Protein AF-X1PLM6-F1 (afdb_monomer_lite)

Foldseek 3Di:
DDPPVCVVVVVVVVVVVVQVPDPVHDDDPQKAWDAFDADPLDTQFTWIARRVVRDIDTDGDNDDDDPQAACQVVDPAGQDDPSRNCNSVVRCVVNVHDDDPPVPDFDAQDFDDDPPDHRHDDDLVLVVLPWAWFAPVRDGFQVVQDPCRSPDDRVSSNVSQVVSCVVVVHPGIDGGSPPRPDPPPPD

pLDDT: mean 91.35, std 13.0, range [31.77, 98.25]

Sequence (187 aa):
LARGDATGAEIEESLSEKVIKENKIKIKENIFVLDILTDHNTCYGLLALDSNTNEIIAYLARSTILASGGAGQLFSSTTNPDVATGDGIAMAYRGGAKVADLEFIQFHPTALYHQGSPKFLISEAVRGEGAILKNVKDESFMQSYHSLVELAPRDIVARAITDQMKKTKRDYVYLDATKIKYKFSKR

Organism: NCBI:txid412755

Secondary structure (DSSP, 8-state):
---TTTHHHHHHHHHHHHHHT-TT-----SEEEEEEEEETTEEEEEEEEETTTTEEEEEE-S---------GGGSSS-SS-TT-S-HHHHHHHHTT-----TT-PPPPS-B---TTS---B--THHHHTT-EEE-TTS-B-GGGT-TTGGGS-HHHHHHHHHHHHHHHT-S--EEE-TTS-------

Structure (mmCIF, N/CA/C/O backbone):
data_AF-X1PLM6-F1
#
_entry.id   AF-X1PLM6-F1
#
loop_
_atom_site.group_PDB
_atom_site.id
_atom_site.type_symbol
_atom_site.label_atom_id
_atom_site.label_alt_id
_atom_site.label_comp_id
_atom_site.label_asym_id
_atom_site.label_entity_id
_atom_site.label_seq_id
_atom_site.pdbx_PDB_ins_code
_atom_site.Cartn_x
_atom_site.Cartn_y
_atom_site.Cartn_z
_atom_site.occupancy
_atom_site.B_iso_or_equiv
_atom_site.auth_seq_id
_atom_site.auth_comp_id
_atom_site.auth_asym_id
_atom_site.auth_atom_id
_atom_site.pdbx_PDB_model_num
ATOM 1 N N . LEU A 1 1 ? 0.577 25.236 -4.432 1.00 31.77 1 LEU A N 1
ATOM 2 C CA . LEU A 1 1 ? -0.422 24.177 -4.695 1.00 31.77 1 LEU A CA 1
ATOM 3 C C . LEU A 1 1 ? 0.343 22.902 -5.030 1.00 31.77 1 LEU A C 1
ATOM 5 O O . LEU A 1 1 ? 0.896 22.831 -6.117 1.00 31.77 1 LEU A O 1
ATOM 9 N N . ALA A 1 2 ? 0.464 22.023 -4.026 1.00 32.06 2 ALA A N 1
ATOM 10 C CA . ALA A 1 2 ? 1.107 20.701 -3.997 1.00 32.06 2 ALA A CA 1
ATOM 11 C C . ALA A 1 2 ? 2.475 20.558 -4.706 1.00 32.06 2 ALA A C 1
ATOM 13 O O . ALA A 1 2 ? 2.562 20.379 -5.919 1.00 32.06 2 ALA A O 1
ATOM 14 N N . ARG A 1 3 ? 3.561 20.572 -3.917 1.00 39.88 3 ARG A N 1
ATOM 15 C CA . ARG A 1 3 ? 4.860 20.006 -4.319 1.00 39.88 3 ARG A CA 1
ATOM 16 C C . ARG A 1 3 ? 4.638 18.505 -4.546 1.00 39.88 3 ARG A C 1
ATOM 18 O O . ARG A 1 3 ? 4.291 17.814 -3.597 1.00 39.88 3 ARG A O 1
ATOM 25 N N . GLY A 1 4 ? 4.775 18.033 -5.786 1.00 44.84 4 GLY A N 1
ATOM 26 C CA . GLY A 1 4 ? 4.218 16.763 -6.290 1.00 44.84 4 GLY A CA 1
ATOM 27 C C . GLY A 1 4 ? 4.522 15.477 -5.508 1.00 44.84 4 GLY A C 1
A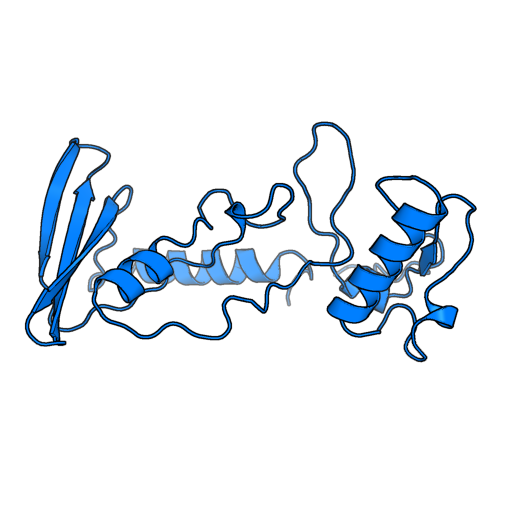TOM 28 O O . GLY A 1 4 ? 3.751 14.532 -5.628 1.00 44.84 4 GLY A O 1
ATOM 29 N N . ASP A 1 5 ? 5.548 15.461 -4.656 1.00 57.75 5 ASP A N 1
ATOM 30 C CA . ASP A 1 5 ? 5.913 14.299 -3.830 1.00 57.75 5 ASP A CA 1
ATOM 31 C C . ASP A 1 5 ? 5.543 14.446 -2.336 1.00 57.75 5 ASP A C 1
ATOM 33 O O . ASP A 1 5 ? 5.698 13.503 -1.568 1.00 57.75 5 ASP A O 1
ATOM 37 N N . ALA A 1 6 ? 5.019 15.602 -1.909 1.00 67.19 6 ALA A N 1
ATOM 38 C CA . ALA A 1 6 ? 4.652 15.898 -0.515 1.00 67.19 6 ALA A CA 1
ATOM 39 C C . ALA A 1 6 ? 3.133 15.995 -0.280 1.00 67.19 6 ALA A C 1
ATOM 41 O O . ALA A 1 6 ? 2.693 16.258 0.835 1.00 67.19 6 ALA A O 1
ATOM 42 N N . THR A 1 7 ? 2.317 15.778 -1.317 1.00 81.38 7 THR A N 1
ATOM 43 C CA . THR A 1 7 ? 0.853 15.930 -1.240 1.00 81.38 7 THR A CA 1
ATOM 44 C C . THR A 1 7 ? 0.231 15.063 -0.143 1.00 81.38 7 THR A C 1
ATOM 46 O O . THR A 1 7 ? -0.666 15.520 0.555 1.00 81.38 7 THR A O 1
ATOM 49 N N . GLY A 1 8 ? 0.712 13.826 0.027 1.00 84.56 8 GLY A N 1
ATOM 50 C CA . GLY A 1 8 ? 0.203 12.919 1.058 1.00 84.56 8 GLY A CA 1
ATOM 51 C C . GLY A 1 8 ? 0.499 13.408 2.477 1.00 84.56 8 GLY A C 1
ATOM 52 O O . GLY A 1 8 ? -0.401 13.409 3.307 1.00 84.56 8 GLY A O 1
ATOM 53 N N . ALA A 1 9 ? 1.728 13.872 2.721 1.00 86.56 9 ALA A N 1
ATOM 54 C CA . ALA A 1 9 ? 2.141 14.397 4.021 1.00 86.56 9 ALA A CA 1
ATOM 55 C C . ALA A 1 9 ? 1.369 15.672 4.386 1.00 86.56 9 ALA A C 1
ATOM 57 O O . ALA A 1 9 ? 0.849 15.766 5.485 1.00 86.56 9 ALA A O 1
ATOM 58 N N . GLU A 1 10 ? 1.201 16.599 3.439 1.00 90.81 10 GLU A N 1
ATOM 59 C CA . GLU A 1 10 ? 0.436 17.834 3.663 1.00 90.81 10 GLU A CA 1
ATOM 60 C C . GLU A 1 10 ? -1.034 17.553 4.021 1.00 90.81 10 GLU A C 1
ATOM 62 O O . GLU A 1 10 ? -1.613 18.206 4.889 1.00 90.81 10 GLU A O 1
ATOM 67 N N . ILE A 1 11 ? -1.652 16.578 3.340 1.00 92.94 11 ILE A N 1
ATOM 68 C CA . ILE A 1 11 ? -3.029 16.161 3.631 1.00 92.94 11 ILE A CA 1
ATOM 69 C C . ILE A 1 11 ? -3.111 15.533 5.023 1.00 92.94 11 ILE A C 1
ATOM 71 O O . ILE A 1 11 ? -4.034 15.853 5.771 1.00 92.94 11 ILE A O 1
ATOM 75 N N . GLU A 1 12 ? -2.178 14.641 5.357 1.00 93.75 12 GLU A N 1
ATOM 76 C CA . GLU A 1 12 ? -2.131 13.978 6.660 1.00 93.75 12 GLU A CA 1
ATOM 77 C C . GLU A 1 12 ? -1.939 14.998 7.786 1.00 93.75 12 GLU A C 1
ATOM 79 O O . GLU A 1 12 ? -2.789 15.068 8.668 1.00 93.75 12 GLU A O 1
ATOM 84 N N . GLU A 1 13 ? -0.936 15.870 7.686 1.00 93.94 13 GLU A N 1
ATOM 85 C CA . GLU A 1 13 ? -0.640 16.912 8.672 1.00 93.94 13 GLU A CA 1
ATOM 86 C C . GLU A 1 13 ? -1.848 17.835 8.886 1.00 93.94 13 GLU A C 1
ATOM 88 O O . GLU A 1 13 ? -2.308 18.029 10.014 1.00 93.94 13 GLU A O 1
ATOM 93 N N . SER A 1 14 ? -2.450 18.323 7.795 1.00 95.62 14 SER A N 1
ATOM 94 C CA . SER A 1 14 ? -3.636 19.186 7.850 1.00 95.62 14 SER A CA 1
ATOM 95 C C . SER A 1 14 ? -4.835 18.519 8.537 1.00 95.62 14 SER A C 1
ATOM 97 O O . SER A 1 14 ? -5.588 19.172 9.269 1.00 95.62 14 SER A O 1
ATOM 99 N N . LEU A 1 15 ? -5.060 17.226 8.281 1.00 96.31 15 LEU A N 1
ATOM 100 C CA . LEU A 1 15 ? -6.154 16.475 8.896 1.00 96.31 15 LEU A CA 1
ATOM 101 C C . LEU A 1 15 ? -5.861 16.183 10.369 1.00 96.31 15 LEU A C 1
ATOM 103 O O . LEU A 1 15 ? -6.724 16.430 11.214 1.00 96.31 15 LEU A O 1
ATOM 107 N N . SER A 1 16 ? -4.654 15.718 10.677 1.00 95.62 16 SER A N 1
ATOM 108 C CA . SER A 1 16 ? -4.202 15.392 12.028 1.00 95.62 16 SER A CA 1
ATOM 109 C C . SER A 1 16 ? -4.266 16.612 12.941 1.00 95.62 16 SER A C 1
ATOM 111 O O . SER A 1 16 ? -4.873 16.544 14.012 1.00 95.62 16 SER A O 1
ATOM 113 N N . GLU A 1 17 ? -3.791 17.775 12.488 1.00 96.12 17 GLU A N 1
ATOM 114 C CA . GLU A 1 17 ? -3.920 19.025 13.239 1.00 96.12 17 GLU A CA 1
ATOM 115 C C . GLU A 1 17 ? -5.372 19.366 13.588 1.00 96.12 17 GLU A C 1
ATOM 117 O O . GLU A 1 17 ? -5.667 19.838 14.692 1.00 96.12 17 GLU A O 1
ATOM 122 N N . LYS A 1 18 ? -6.290 19.168 12.639 1.00 97.19 18 LYS A N 1
ATOM 123 C CA . LYS A 1 18 ? -7.705 19.485 12.835 1.00 97.19 18 LYS A CA 1
ATOM 124 C C . LYS A 1 18 ? -8.365 18.518 13.813 1.00 97.19 18 LYS A C 1
ATOM 126 O O . LYS A 1 18 ? -9.176 18.951 14.627 1.00 97.19 18 LYS A O 1
ATOM 131 N N . VAL A 1 19 ? -8.005 17.237 13.751 1.00 96.81 19 VAL A N 1
ATOM 132 C CA . VAL A 1 19 ? -8.520 16.197 14.650 1.00 96.81 19 VAL A CA 1
ATOM 133 C C . VAL A 1 19 ? -8.001 16.393 16.077 1.00 96.81 19 VAL A C 1
ATOM 135 O O . VAL A 1 19 ? -8.789 16.310 17.012 1.00 96.81 19 VAL A O 1
ATOM 138 N N . ILE A 1 20 ? -6.722 16.741 16.255 1.00 96.06 20 ILE A N 1
ATOM 139 C CA . ILE A 1 20 ? -6.124 17.021 17.575 1.00 96.06 20 ILE A CA 1
ATOM 140 C C . ILE A 1 20 ? -6.816 18.204 18.274 1.00 96.06 20 ILE A C 1
ATOM 142 O O . ILE A 1 20 ? -6.969 18.207 19.495 1.00 96.06 20 ILE A O 1
ATOM 146 N N . LYS A 1 21 ? -7.254 19.212 17.509 1.00 96.25 21 LYS A N 1
ATOM 147 C CA . LYS A 1 21 ? -7.934 20.412 18.032 1.00 96.25 21 LYS A CA 1
ATOM 148 C C . LYS A 1 21 ? -9.435 20.194 18.309 1.00 96.25 21 LYS A C 1
ATOM 150 O O . LYS A 1 21 ? -10.068 21.069 18.899 1.00 96.25 21 LYS A O 1
ATOM 155 N N . GLU A 1 22 ? -10.020 19.068 17.896 1.00 97.75 22 GLU A N 1
ATOM 156 C CA . GLU A 1 22 ? -11.451 18.775 18.049 1.00 97.75 22 GLU A CA 1
ATOM 157 C C . GLU A 1 22 ? -11.743 18.054 19.374 1.00 97.75 22 GLU A C 1
ATOM 159 O O . GLU A 1 22 ? -11.377 16.900 19.580 1.00 97.75 22 GLU A O 1
ATOM 164 N N . ASN A 1 23 ? -12.479 18.711 20.272 1.00 96.38 23 ASN A N 1
ATOM 165 C CA . ASN A 1 23 ? -12.730 18.203 21.624 1.00 96.38 23 ASN A CA 1
ATOM 166 C C . ASN A 1 23 ? -13.687 16.999 21.685 1.00 96.38 23 ASN A C 1
ATOM 168 O O . ASN A 1 23 ? -13.723 16.291 22.695 1.00 96.38 23 ASN A O 1
ATOM 172 N N . LYS A 1 24 ? -14.465 16.750 20.627 1.00 97.50 24 LYS A N 1
ATOM 173 C CA . LYS A 1 24 ? -15.350 15.580 20.533 1.00 97.50 24 LYS A CA 1
ATOM 174 C C . LYS A 1 24 ? -14.615 14.308 20.122 1.00 97.50 24 LYS A C 1
ATOM 176 O O . LYS A 1 24 ? -15.187 13.226 20.263 1.00 97.50 24 LYS A O 1
ATOM 181 N N . ILE A 1 25 ? -13.383 14.413 19.623 1.00 97.38 25 ILE A N 1
ATOM 182 C CA . ILE A 1 25 ? -12.585 13.265 19.199 1.00 97.38 25 ILE A CA 1
ATOM 183 C C . ILE A 1 25 ? -11.575 12.935 20.295 1.00 97.38 25 ILE A C 1
ATOM 185 O O . ILE A 1 25 ? -10.826 13.784 20.763 1.00 97.38 25 ILE A O 1
ATOM 189 N N . LYS A 1 26 ? -11.555 11.670 20.714 1.00 96.06 26 LYS A N 1
ATOM 190 C CA . LYS A 1 26 ? -10.559 11.156 21.655 1.00 96.06 26 LYS A CA 1
ATOM 191 C C . LYS A 1 26 ? -9.552 10.321 20.885 1.00 96.06 26 LYS A C 1
ATOM 193 O O . LYS A 1 26 ? -9.882 9.220 20.449 1.00 96.06 26 LYS A O 1
ATOM 198 N N . ILE A 1 27 ? -8.342 10.843 20.741 1.00 96.12 27 ILE A N 1
ATOM 199 C CA . ILE A 1 27 ? -7.221 10.112 20.154 1.00 96.12 27 ILE A CA 1
ATOM 200 C C . ILE A 1 27 ? -6.570 9.278 21.258 1.00 96.12 27 ILE A C 1
ATOM 202 O O . ILE A 1 27 ? -6.335 9.767 22.363 1.00 96.12 27 ILE A O 1
ATOM 206 N N . LYS A 1 28 ? -6.316 8.004 20.965 1.00 95.19 28 LYS A N 1
ATOM 207 C CA . LYS A 1 28 ? -5.567 7.095 21.830 1.00 95.19 28 LYS A CA 1
ATOM 208 C C . LYS A 1 28 ? -4.437 6.497 21.011 1.00 95.19 28 LYS A C 1
ATOM 210 O O . LYS A 1 28 ? -4.686 5.711 20.102 1.00 95.19 28 LYS A O 1
ATOM 215 N N . GLU A 1 29 ? -3.223 6.915 21.320 1.00 95.81 29 GLU A N 1
ATOM 216 C CA . GLU A 1 29 ? -2.007 6.432 20.671 1.00 95.81 29 GLU A CA 1
ATOM 217 C C . GLU A 1 29 ? -1.477 5.185 21.385 1.00 95.81 29 GLU A C 1
ATOM 219 O O . GLU A 1 29 ? -1.844 4.914 22.529 1.00 95.81 29 GLU A O 1
ATOM 224 N N . ASN A 1 30 ? -0.602 4.430 20.714 1.00 95.81 30 ASN A N 1
ATOM 225 C CA . ASN A 1 30 ? 0.039 3.228 21.264 1.00 95.81 30 ASN A CA 1
ATOM 226 C C . ASN A 1 30 ? -0.961 2.156 21.749 1.00 95.81 30 ASN A C 1
ATOM 228 O O . ASN A 1 30 ? -0.692 1.412 22.692 1.00 95.81 30 ASN A O 1
ATOM 232 N N . ILE A 1 31 ? -2.117 2.066 21.086 1.00 97.44 31 ILE A N 1
ATOM 233 C CA . ILE A 1 31 ? -3.123 1.023 21.300 1.00 97.44 31 ILE A CA 1
ATOM 234 C C . ILE A 1 31 ? -3.046 0.027 20.144 1.00 97.44 31 ILE A C 1
ATOM 236 O O . ILE A 1 31 ? -3.395 0.359 19.011 1.00 97.44 31 ILE A O 1
ATOM 240 N N . PHE A 1 32 ? -2.618 -1.201 20.429 1.00 97.06 32 PHE A N 1
ATOM 241 C CA . PHE A 1 32 ? -2.577 -2.282 19.449 1.00 97.06 32 PHE A CA 1
ATOM 242 C C . PHE A 1 32 ? -3.867 -3.098 19.522 1.00 97.06 32 PHE A C 1
ATOM 244 O O . PHE A 1 32 ? -4.160 -3.732 20.534 1.00 97.06 32 PHE A O 1
ATOM 251 N N . VAL A 1 33 ? -4.672 -3.079 18.464 1.00 97.25 33 VAL A N 1
ATOM 252 C CA . VAL A 1 33 ? -5.943 -3.810 18.441 1.00 97.25 33 VAL A CA 1
ATOM 253 C C . VAL A 1 33 ? -5.684 -5.296 18.185 1.00 97.25 33 VAL A C 1
ATOM 255 O O . VAL A 1 33 ? -5.036 -5.657 17.209 1.00 97.25 33 VAL A O 1
ATOM 258 N N . LEU A 1 34 ? -6.203 -6.155 19.063 1.00 96.81 34 LEU A N 1
ATOM 259 C CA . LEU A 1 34 ? -6.027 -7.607 19.003 1.00 96.81 34 LEU A CA 1
ATOM 260 C C . LEU A 1 34 ? -7.119 -8.271 18.158 1.00 96.81 34 LEU A C 1
ATOM 262 O O . LEU A 1 34 ? -6.828 -9.101 17.294 1.00 96.81 34 LEU A O 1
ATOM 266 N N . ASP A 1 35 ? -8.381 -7.926 18.428 1.00 96.81 35 ASP A N 1
ATOM 267 C CA . ASP A 1 35 ? -9.520 -8.461 17.686 1.00 96.81 35 ASP A CA 1
ATOM 268 C C . ASP A 1 35 ? -10.788 -7.609 17.831 1.00 96.81 35 ASP A C 1
ATOM 270 O O . ASP A 1 35 ? -10.872 -6.696 18.659 1.00 96.81 35 ASP A O 1
ATOM 274 N N . ILE A 1 36 ? -11.794 -7.931 17.022 1.00 96.69 36 ILE A N 1
ATOM 275 C CA . ILE A 1 36 ? -13.118 -7.310 17.056 1.00 96.69 36 ILE A CA 1
ATOM 276 C C . ILE A 1 36 ? -14.016 -8.109 17.997 1.00 96.69 36 ILE A C 1
ATOM 278 O O . ILE A 1 36 ? -14.130 -9.330 17.898 1.00 96.69 36 ILE A O 1
ATOM 282 N N . LEU A 1 37 ? -14.712 -7.408 18.891 1.00 96.44 37 LEU A N 1
ATOM 283 C CA . LEU A 1 37 ? -15.734 -8.019 19.734 1.00 96.44 37 LEU A CA 1
ATOM 284 C C . LEU A 1 37 ? -16.980 -8.251 18.881 1.00 96.44 37 LEU A C 1
ATOM 286 O O . LEU A 1 37 ? -17.690 -7.300 18.547 1.00 96.44 37 LEU A O 1
ATOM 290 N N . THR A 1 38 ? -17.224 -9.503 18.505 1.00 94.88 38 THR A N 1
ATOM 291 C CA . THR A 1 38 ? -18.326 -9.883 17.617 1.00 94.88 38 THR A CA 1
ATOM 292 C C . THR A 1 38 ? -19.211 -10.951 18.246 1.00 94.88 38 THR A C 1
ATOM 294 O O . THR A 1 38 ? -18.722 -11.868 18.900 1.00 94.88 38 THR A O 1
ATOM 297 N N . ASP A 1 39 ? -20.521 -10.820 18.047 1.00 93.75 39 ASP A N 1
ATOM 298 C CA . ASP A 1 39 ? -21.515 -11.844 18.377 1.00 93.75 39 ASP A CA 1
ATOM 299 C C . ASP A 1 39 ? -22.679 -11.767 17.376 1.00 93.75 39 ASP A C 1
ATOM 301 O O . ASP A 1 39 ? -23.078 -10.674 16.979 1.00 93.75 39 ASP A O 1
ATOM 305 N N . HIS A 1 40 ? -23.188 -12.911 16.908 1.00 88.81 40 HIS A N 1
ATOM 306 C CA . HIS A 1 40 ? -24.268 -13.000 15.907 1.00 88.81 40 HIS A CA 1
ATOM 307 C C . HIS A 1 40 ? -24.136 -12.004 14.722 1.00 88.81 40 HIS A C 1
ATOM 309 O O . HIS A 1 40 ? -25.085 -11.296 14.382 1.00 88.81 40 HIS A O 1
ATOM 315 N N . ASN A 1 41 ? -22.955 -11.926 14.088 1.00 87.69 41 ASN A N 1
ATOM 316 C CA . ASN A 1 41 ? -22.621 -10.983 12.997 1.00 87.69 41 ASN A CA 1
ATOM 317 C C . ASN A 1 41 ? -22.736 -9.487 13.355 1.00 87.69 41 ASN A C 1
ATOM 319 O O . ASN A 1 41 ? -22.775 -8.633 12.469 1.00 87.69 41 ASN A O 1
ATOM 323 N N . THR A 1 42 ? -22.776 -9.155 14.642 1.00 94.44 42 THR A N 1
ATOM 324 C CA . THR A 1 42 ? -22.808 -7.782 15.143 1.00 94.44 42 THR A CA 1
ATOM 325 C C . THR A 1 42 ? -21.477 -7.449 15.803 1.00 94.44 42 THR A C 1
ATOM 327 O O . THR A 1 42 ? -20.971 -8.208 16.626 1.00 94.44 42 THR A O 1
ATOM 330 N N . CYS A 1 43 ? -20.901 -6.304 15.437 1.00 96.44 43 CYS A N 1
ATOM 331 C CA . CYS A 1 43 ? -19.713 -5.754 16.083 1.00 96.44 43 CYS A CA 1
ATOM 332 C C . CYS A 1 43 ? -20.126 -4.895 17.283 1.00 96.44 43 CYS A C 1
ATOM 334 O O . CYS A 1 43 ? -20.917 -3.963 17.138 1.00 96.44 43 CYS A O 1
ATOM 336 N N . TYR A 1 44 ? -19.559 -5.192 18.449 1.00 97.12 44 TYR A N 1
ATOM 337 C CA . TYR A 1 44 ? -19.803 -4.484 19.709 1.00 97.12 44 TYR A CA 1
ATOM 338 C C . TYR A 1 44 ? -18.624 -3.605 20.135 1.00 97.12 44 TYR A C 1
ATOM 340 O O . TYR A 1 44 ? -18.704 -2.908 21.150 1.00 97.12 44 TYR A O 1
ATOM 348 N N . GLY A 1 45 ? -17.523 -3.635 19.383 1.00 97.31 45 GLY A N 1
ATOM 349 C CA . GLY A 1 45 ? -16.305 -2.925 19.736 1.00 97.31 45 GLY A CA 1
ATOM 350 C C . GLY A 1 45 ? -15.042 -3.705 19.405 1.00 97.31 45 GLY A C 1
ATOM 351 O O . GLY A 1 45 ? -15.014 -4.508 18.474 1.00 97.31 45 GLY A O 1
ATOM 352 N N . LEU A 1 46 ? -13.989 -3.446 20.171 1.00 97.25 46 LEU A N 1
ATOM 353 C CA . LEU A 1 46 ? -12.642 -3.959 19.938 1.00 97.25 46 LEU A CA 1
ATOM 354 C C . LEU A 1 46 ? -12.001 -4.394 21.257 1.00 97.25 46 LEU A C 1
ATOM 356 O O . LEU A 1 46 ? -12.229 -3.774 22.297 1.00 97.25 46 LEU A O 1
ATOM 360 N N . LEU A 1 47 ? -11.163 -5.422 21.199 1.00 97.81 47 LEU A N 1
ATOM 361 C CA . LEU A 1 47 ? -10.222 -5.773 22.255 1.00 97.81 47 LEU A CA 1
ATOM 362 C C . LEU A 1 47 ? -8.840 -5.264 21.848 1.00 97.81 47 LEU A C 1
ATOM 364 O O . LEU A 1 47 ? -8.391 -5.540 20.736 1.00 97.81 47 LEU A O 1
ATOM 368 N N . ALA A 1 48 ? -8.161 -4.529 22.720 1.00 97.88 48 ALA A N 1
ATOM 369 C CA . ALA A 1 48 ? -6.867 -3.942 22.402 1.00 97.88 48 ALA A CA 1
ATOM 370 C C . ALA A 1 48 ? -5.883 -4.031 23.569 1.00 97.88 48 ALA A C 1
ATOM 372 O O . ALA A 1 48 ? -6.289 -4.061 24.725 1.00 97.88 48 ALA A O 1
ATOM 373 N N . LEU A 1 49 ? -4.595 -4.049 23.249 1.00 98.12 49 LEU A N 1
ATOM 374 C CA . LEU A 1 49 ? -3.475 -3.957 24.173 1.00 98.12 49 LEU A CA 1
ATOM 375 C C . LEU A 1 49 ? -2.978 -2.508 24.209 1.00 98.12 49 LEU A C 1
ATOM 377 O O . LEU A 1 49 ? -2.557 -1.966 23.184 1.00 98.12 49 LEU A O 1
ATOM 381 N N . ASP A 1 50 ? -3.004 -1.880 25.380 1.00 97.81 50 ASP A N 1
ATOM 382 C CA . ASP A 1 50 ? -2.310 -0.610 25.590 1.00 97.81 50 ASP A CA 1
ATOM 383 C C . ASP A 1 50 ? -0.815 -0.890 25.749 1.00 97.81 50 ASP A C 1
ATOM 385 O O . ASP A 1 50 ? -0.386 -1.530 26.707 1.00 97.81 50 ASP A O 1
ATOM 389 N N . SER A 1 51 ? -0.011 -0.434 24.791 1.00 95.62 51 SER A N 1
ATOM 390 C CA . SER A 1 51 ? 1.426 -0.726 24.760 1.00 95.62 51 SER A CA 1
ATOM 391 C C . SER A 1 51 ? 2.215 0.036 25.827 1.00 95.62 51 SER A C 1
ATOM 393 O O . SER A 1 51 ? 3.367 -0.303 26.085 1.00 95.62 51 SER A O 1
ATOM 395 N N . ASN A 1 52 ? 1.621 1.048 26.468 1.00 96.12 52 ASN A N 1
ATOM 396 C CA . ASN A 1 52 ? 2.277 1.773 27.556 1.00 96.12 52 ASN A CA 1
ATOM 397 C C . ASN A 1 52 ? 2.098 1.054 28.899 1.00 96.12 52 ASN A C 1
ATOM 399 O O . ASN A 1 52 ? 3.003 1.076 29.731 1.00 96.12 52 ASN A O 1
ATOM 403 N N . THR A 1 53 ? 0.932 0.438 29.124 1.00 96.94 53 THR A N 1
ATOM 404 C CA . THR A 1 53 ? 0.591 -0.222 30.398 1.00 96.94 53 THR A CA 1
ATOM 405 C C . THR A 1 53 ? 0.667 -1.747 30.334 1.00 96.94 53 THR A C 1
ATOM 407 O O . THR A 1 53 ? 0.698 -2.395 31.377 1.00 96.94 53 THR A O 1
ATOM 410 N N . ASN A 1 54 ? 0.730 -2.324 29.129 1.00 96.50 54 ASN A N 1
ATOM 411 C CA . ASN A 1 54 ? 0.567 -3.754 28.847 1.00 96.50 54 ASN A CA 1
ATOM 412 C C . ASN A 1 54 ? -0.784 -4.332 29.305 1.00 96.50 54 ASN A C 1
ATOM 414 O O . ASN A 1 54 ? -0.906 -5.537 29.529 1.00 96.50 54 ASN A O 1
ATOM 418 N N . GLU A 1 55 ? -1.811 -3.492 29.433 1.00 97.94 55 GLU A N 1
ATOM 419 C CA . GLU A 1 55 ? -3.151 -3.931 29.812 1.00 97.94 55 GLU A CA 1
ATOM 420 C C . GLU A 1 55 ? -4.023 -4.211 28.590 1.00 97.94 55 GLU A C 1
ATOM 422 O O . GLU A 1 55 ? -3.976 -3.507 27.578 1.00 97.94 55 GLU A O 1
ATOM 427 N N . ILE A 1 56 ? -4.873 -5.231 28.711 1.00 97.94 56 ILE A N 1
ATOM 428 C CA . ILE A 1 56 ? -5.901 -5.532 27.719 1.00 97.94 56 ILE A CA 1
ATOM 429 C C . ILE A 1 56 ? -7.173 -4.762 28.082 1.00 97.94 56 ILE A C 1
ATOM 431 O O . ILE A 1 56 ? -7.714 -4.909 29.177 1.00 97.94 56 ILE A O 1
ATOM 435 N N . ILE A 1 57 ? -7.672 -3.969 27.138 1.00 97.50 57 ILE A N 1
ATOM 436 C CA . ILE A 1 57 ? -8.813 -3.072 27.303 1.00 97.50 57 ILE A CA 1
ATOM 437 C C . ILE A 1 57 ? -9.873 -3.401 26.249 1.00 97.50 57 ILE A C 1
ATOM 439 O O . ILE A 1 57 ? -9.576 -3.538 25.061 1.00 97.50 57 ILE A O 1
ATOM 443 N N . ALA A 1 58 ? -11.132 -3.480 26.682 1.00 97.75 58 ALA A N 1
ATOM 444 C CA . ALA A 1 58 ? -12.282 -3.564 25.789 1.00 97.75 58 ALA A CA 1
ATOM 445 C C . ALA A 1 58 ? -12.824 -2.160 25.479 1.00 97.75 58 ALA A C 1
ATOM 447 O O . ALA A 1 58 ? -13.263 -1.433 26.373 1.00 97.75 58 ALA A O 1
ATOM 448 N N . TYR A 1 59 ? -12.835 -1.793 24.201 1.00 97.25 59 TYR A N 1
ATOM 449 C CA . TYR A 1 59 ? -13.446 -0.566 23.702 1.00 97.25 59 TYR A CA 1
ATOM 450 C C . TYR A 1 59 ? -14.812 -0.886 23.108 1.00 97.25 59 TYR A C 1
ATOM 452 O O . TYR A 1 59 ? -14.895 -1.365 21.981 1.00 97.25 59 TYR A O 1
ATOM 460 N N . LEU A 1 60 ? -15.881 -0.615 23.858 1.00 97.94 60 LEU A N 1
ATOM 461 C CA . LEU A 1 60 ? -17.251 -0.805 23.382 1.00 97.94 60 LEU A CA 1
ATOM 462 C C . LEU A 1 60 ? -17.704 0.380 22.527 1.00 97.94 60 LEU A C 1
ATOM 464 O O . LEU A 1 60 ? -17.529 1.540 22.909 1.00 97.94 60 LEU A O 1
ATOM 468 N N . ALA A 1 61 ? -18.327 0.089 21.389 1.00 97.12 61 ALA A N 1
ATOM 469 C CA . ALA A 1 61 ? -18.835 1.101 20.475 1.00 97.12 61 ALA A CA 1
ATOM 470 C C . ALA A 1 61 ? -20.102 0.617 19.767 1.00 97.12 61 ALA A C 1
ATOM 472 O O . ALA A 1 61 ? -20.277 -0.566 19.500 1.00 97.12 61 ALA A O 1
ATOM 473 N N . ARG A 1 62 ? -20.986 1.560 19.420 1.00 96.56 62 ARG A N 1
ATOM 474 C CA . ARG A 1 62 ? -22.173 1.273 18.590 1.00 96.56 62 ARG A CA 1
ATOM 475 C C . ARG A 1 62 ? -21.813 1.004 17.129 1.00 96.56 62 ARG A C 1
ATOM 477 O O . ARG A 1 62 ? -22.612 0.449 16.384 1.00 96.56 62 ARG A O 1
ATOM 484 N N . SER A 1 63 ? -20.657 1.490 16.693 1.00 96.44 63 SER A N 1
ATOM 485 C CA . SER A 1 63 ? -20.152 1.340 15.334 1.00 96.44 63 SER A CA 1
ATOM 486 C C . SER A 1 63 ? -18.633 1.422 15.370 1.00 96.44 63 SER A C 1
ATOM 488 O O . SER A 1 63 ? -18.081 2.280 16.059 1.00 96.44 63 SER A O 1
ATOM 490 N N . THR A 1 64 ? -17.983 0.551 14.607 1.00 96.38 64 THR A N 1
ATOM 491 C CA . THR A 1 64 ? -16.526 0.450 14.518 1.00 96.38 64 THR A CA 1
ATOM 492 C C . THR A 1 64 ? -16.117 0.561 13.057 1.00 96.38 64 THR A C 1
ATOM 494 O O . THR A 1 64 ? -16.682 -0.122 12.206 1.00 96.38 64 THR A O 1
ATOM 497 N N . ILE A 1 65 ? -15.136 1.415 12.768 1.00 97.06 65 ILE A N 1
ATOM 498 C CA . ILE A 1 65 ? -14.582 1.608 11.425 1.00 97.06 65 ILE A CA 1
ATOM 499 C C . ILE A 1 65 ? -13.131 1.138 11.450 1.00 97.06 65 ILE A C 1
ATOM 501 O O . ILE A 1 65 ? -12.347 1.604 12.275 1.00 97.06 65 ILE A O 1
ATOM 505 N N . LEU A 1 66 ? -12.770 0.231 10.543 1.00 96.31 66 LEU A N 1
ATOM 506 C CA . LEU A 1 66 ? -11.383 -0.174 10.340 1.00 96.31 66 LEU A CA 1
ATOM 507 C C . LEU A 1 66 ? -10.748 0.716 9.271 1.00 96.31 66 LEU A C 1
ATOM 509 O O . LEU A 1 66 ? -11.210 0.756 8.134 1.00 96.31 66 LEU A O 1
ATOM 513 N N . ALA A 1 67 ? -9.678 1.411 9.646 1.00 96.50 67 ALA A N 1
ATOM 514 C CA . ALA A 1 67 ? -8.871 2.254 8.764 1.00 96.50 67 ALA A CA 1
ATOM 515 C C . ALA A 1 67 ? -7.370 1.942 8.941 1.00 96.50 67 ALA A C 1
ATOM 517 O O . ALA A 1 67 ? -6.536 2.836 8.996 1.00 96.50 67 ALA A O 1
ATOM 518 N N . SER A 1 68 ? -7.030 0.655 9.074 1.00 95.81 68 SER A N 1
ATOM 519 C CA . SER A 1 68 ? -5.704 0.160 9.489 1.00 95.81 68 SER A CA 1
ATOM 520 C C . SER A 1 68 ? -4.643 0.116 8.379 1.00 95.81 68 SER A C 1
ATOM 522 O O . SER A 1 68 ? -3.591 -0.483 8.565 1.00 95.81 68 SER A O 1
ATOM 524 N N . GLY A 1 69 ? -4.924 0.663 7.195 1.00 95.50 69 GLY A N 1
ATOM 525 C CA . GLY A 1 69 ? -4.045 0.522 6.031 1.00 95.50 69 GLY A CA 1
ATOM 526 C C . GLY A 1 69 ? -4.070 -0.879 5.400 1.00 95.50 69 GLY A C 1
ATOM 527 O O . GLY A 1 69 ? -5.029 -1.634 5.561 1.00 95.50 69 GLY A O 1
ATOM 528 N N . GLY A 1 70 ? -3.032 -1.189 4.617 1.00 95.69 70 GLY A N 1
ATOM 529 C CA . GLY A 1 70 ? -2.919 -2.420 3.823 1.00 95.69 70 GLY A CA 1
ATOM 530 C C . GLY A 1 70 ? -1.996 -3.487 4.426 1.00 95.69 70 GLY A C 1
ATOM 531 O O . GLY A 1 70 ? -1.588 -3.396 5.579 1.00 95.69 70 GLY A O 1
ATOM 532 N N . ALA A 1 71 ? -1.643 -4.488 3.612 1.00 96.50 71 ALA A N 1
ATOM 533 C CA . ALA A 1 71 ? -0.805 -5.639 3.985 1.00 96.50 71 ALA A CA 1
ATOM 534 C C . ALA A 1 71 ? 0.533 -5.676 3.213 1.00 96.50 71 ALA A C 1
ATOM 536 O O . ALA A 1 71 ? 0.995 -6.724 2.760 1.00 96.50 71 ALA A O 1
ATOM 537 N N . GLY A 1 72 ? 1.145 -4.507 3.004 1.00 94.12 72 GLY A N 1
ATOM 538 C CA . GLY A 1 72 ? 2.368 -4.360 2.211 1.00 94.12 72 GLY A CA 1
ATOM 539 C C . GLY A 1 72 ? 3.587 -5.093 2.782 1.00 94.12 72 GLY A C 1
ATOM 540 O O . GLY A 1 72 ? 4.489 -5.417 2.012 1.00 94.12 72 GLY A O 1
ATOM 541 N N . GLN A 1 73 ? 3.609 -5.368 4.088 1.00 94.88 73 GLN A N 1
ATOM 542 C CA . GLN A 1 73 ? 4.697 -6.073 4.781 1.00 94.88 73 GLN A CA 1
ATOM 543 C C . GLN A 1 73 ? 4.683 -7.599 4.578 1.00 94.88 73 GLN A C 1
ATOM 545 O O . GLN A 1 73 ? 5.595 -8.289 5.021 1.00 94.88 73 GLN A O 1
ATOM 550 N N . LEU A 1 74 ? 3.698 -8.150 3.856 1.00 94.88 74 LEU A N 1
ATOM 551 C CA . LEU A 1 74 ? 3.725 -9.559 3.435 1.00 94.88 74 LEU A CA 1
ATOM 552 C C . LEU A 1 74 ? 4.826 -9.854 2.398 1.00 94.88 74 LEU A C 1
ATOM 554 O O . LEU A 1 74 ? 5.148 -11.017 2.152 1.00 94.88 74 LEU A O 1
ATOM 558 N N . PHE A 1 75 ? 5.399 -8.818 1.778 1.00 92.62 75 PHE A N 1
ATOM 559 C CA . PHE A 1 75 ? 6.400 -8.936 0.722 1.00 92.62 75 PHE A CA 1
ATOM 560 C C . PHE A 1 75 ? 7.764 -8.444 1.199 1.00 92.62 75 PHE A C 1
ATOM 562 O O . PHE A 1 75 ? 7.882 -7.383 1.803 1.00 92.62 75 PHE A O 1
ATOM 569 N N . SER A 1 76 ? 8.819 -9.177 0.836 1.00 87.88 76 SER A N 1
ATOM 570 C CA . SER A 1 76 ? 10.203 -8.879 1.238 1.00 87.88 76 SER A CA 1
ATOM 571 C C . SER A 1 76 ? 10.734 -7.525 0.753 1.00 87.88 76 SER A C 1
ATOM 573 O O . SER A 1 76 ? 11.715 -7.018 1.290 1.00 87.88 76 SER A O 1
ATOM 575 N N . SER A 1 77 ? 10.117 -6.942 -0.277 1.00 86.62 77 SER A N 1
ATOM 576 C CA . SER A 1 77 ? 10.433 -5.607 -0.776 1.00 86.62 77 SER A CA 1
ATOM 577 C C . SER A 1 77 ? 9.145 -4.816 -0.932 1.00 86.62 77 SER A C 1
ATOM 579 O O . SER A 1 77 ? 8.307 -5.148 -1.769 1.00 86.62 77 SER A O 1
ATOM 581 N N . THR A 1 78 ? 9.013 -3.743 -0.157 1.00 89.44 78 THR A N 1
ATOM 582 C CA . THR A 1 78 ? 7.809 -2.915 -0.106 1.00 89.44 78 THR A CA 1
ATOM 583 C C . THR A 1 78 ? 8.177 -1.448 0.076 1.00 89.44 78 THR A C 1
ATOM 585 O O . THR A 1 78 ? 9.182 -1.130 0.704 1.00 89.44 78 THR A O 1
ATOM 588 N N . THR A 1 79 ? 7.378 -0.551 -0.499 1.00 88.19 79 THR A N 1
ATOM 589 C CA . THR A 1 79 ? 7.483 0.904 -0.280 1.00 88.19 79 THR A CA 1
ATOM 590 C C . THR A 1 79 ? 6.540 1.377 0.827 1.00 88.19 79 THR A C 1
ATOM 592 O O . THR A 1 79 ? 6.390 2.577 1.041 1.00 88.19 79 THR A O 1
ATOM 595 N N . ASN A 1 80 ? 5.828 0.443 1.461 1.00 89.94 80 ASN A N 1
ATOM 596 C CA . ASN A 1 80 ? 4.870 0.727 2.518 1.00 89.94 80 ASN A CA 1
ATOM 597 C C . ASN A 1 80 ? 5.596 0.884 3.860 1.00 89.94 80 ASN A C 1
ATOM 599 O O . ASN A 1 80 ? 6.647 0.272 4.052 1.00 89.94 80 ASN A O 1
ATOM 603 N N . PRO A 1 81 ? 5.034 1.663 4.798 1.00 88.81 81 PRO A N 1
ATOM 604 C CA . PRO A 1 81 ? 5.574 1.756 6.148 1.00 88.81 81 PRO A CA 1
ATOM 605 C C . PRO A 1 81 ? 5.488 0.408 6.880 1.00 88.81 81 PRO A C 1
ATOM 607 O O . PRO A 1 81 ? 4.710 -0.477 6.507 1.00 88.81 81 PRO A O 1
ATOM 610 N N . ASP A 1 82 ? 6.252 0.272 7.962 1.00 91.31 82 ASP A N 1
ATOM 611 C CA . ASP A 1 82 ? 6.338 -0.962 8.761 1.00 91.31 82 ASP A CA 1
ATOM 612 C C . ASP A 1 82 ? 5.006 -1.354 9.421 1.00 91.31 82 ASP A C 1
ATOM 614 O O . ASP A 1 82 ? 4.787 -2.516 9.738 1.00 91.31 82 ASP A O 1
ATOM 618 N N . VAL A 1 83 ? 4.077 -0.403 9.550 1.00 93.38 83 VAL A N 1
ATOM 619 C CA . VAL A 1 83 ? 2.733 -0.622 10.110 1.00 93.38 83 VAL A CA 1
ATOM 620 C C . VAL A 1 83 ? 1.736 -1.246 9.123 1.00 93.38 83 VAL A C 1
ATOM 622 O O . VAL A 1 83 ? 0.624 -1.585 9.509 1.00 93.38 83 VAL A O 1
ATOM 625 N N . ALA A 1 84 ? 2.083 -1.394 7.838 1.00 95.19 84 ALA A N 1
ATOM 626 C CA . ALA A 1 84 ? 1.189 -1.964 6.824 1.00 95.19 84 ALA A CA 1
ATOM 627 C C . ALA A 1 84 ? 1.199 -3.508 6.845 1.00 95.19 84 ALA A C 1
ATOM 629 O O . ALA A 1 84 ? 1.584 -4.157 5.867 1.00 95.19 84 ALA A O 1
ATOM 630 N N . THR A 1 85 ? 0.800 -4.094 7.972 1.00 96.62 85 THR A N 1
ATOM 631 C CA . THR A 1 85 ? 0.880 -5.534 8.286 1.00 96.62 85 THR A CA 1
ATOM 632 C C . THR A 1 85 ? -0.392 -6.319 7.967 1.00 96.62 85 THR A C 1
ATOM 634 O O . THR A 1 85 ? -0.379 -7.547 7.989 1.00 96.62 85 THR A O 1
ATOM 637 N N . GLY A 1 86 ? -1.485 -5.642 7.602 1.00 97.00 86 GLY A N 1
ATOM 638 C CA . GLY A 1 86 ? -2.759 -6.286 7.268 1.00 97.00 86 GLY A CA 1
ATOM 639 C C . GLY A 1 86 ? -3.644 -6.626 8.473 1.00 97.00 86 GLY A C 1
ATOM 640 O O . GLY A 1 86 ? -4.613 -7.370 8.313 1.00 97.00 86 GLY A O 1
ATOM 641 N N . ASP A 1 87 ? -3.360 -6.065 9.651 1.00 97.12 87 ASP A N 1
ATOM 642 C CA . ASP A 1 87 ? -4.041 -6.402 10.909 1.00 97.12 87 ASP A CA 1
ATOM 643 C C . ASP A 1 87 ? -5.564 -6.259 10.817 1.00 97.12 87 ASP A C 1
ATOM 645 O O . ASP A 1 87 ? -6.301 -7.170 11.192 1.00 97.12 87 ASP A O 1
ATOM 649 N N . GLY A 1 88 ? -6.064 -5.153 10.255 1.00 97.12 88 GLY A N 1
ATOM 650 C CA . GLY A 1 88 ? -7.506 -4.935 10.116 1.00 97.12 88 GLY A CA 1
ATOM 651 C C . GLY A 1 88 ? -8.187 -5.907 9.156 1.00 97.12 88 GLY A C 1
ATOM 652 O O . GLY A 1 88 ? -9.305 -6.330 9.434 1.00 97.12 88 GLY A O 1
ATOM 653 N N . ILE A 1 89 ? -7.516 -6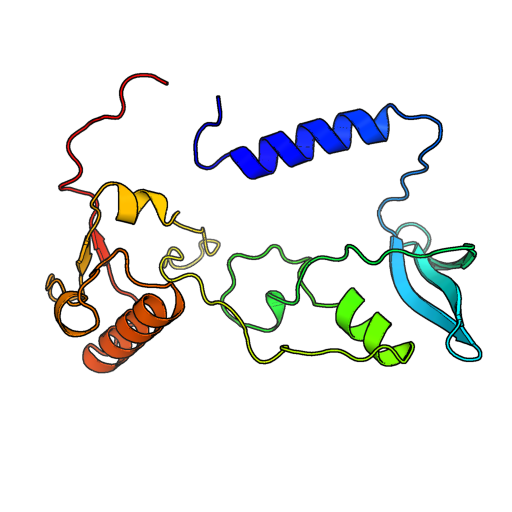.322 8.074 1.00 97.56 89 ILE A N 1
ATOM 654 C CA . ILE A 1 89 ? -8.042 -7.351 7.159 1.00 97.56 89 ILE A CA 1
ATOM 655 C C . ILE A 1 89 ? -8.169 -8.677 7.914 1.00 97.56 89 ILE A C 1
ATOM 657 O O . ILE A 1 89 ? -9.210 -9.332 7.855 1.00 97.56 89 ILE A O 1
ATOM 661 N N . ALA A 1 90 ? -7.129 -9.050 8.665 1.00 97.12 90 ALA A N 1
ATOM 662 C CA . ALA A 1 90 ? -7.106 -10.286 9.435 1.00 97.12 90 ALA A CA 1
ATOM 663 C C . ALA A 1 90 ? -8.169 -10.296 10.548 1.00 97.12 90 ALA A C 1
ATOM 665 O O . ALA A 1 90 ? -8.882 -11.287 10.701 1.00 97.12 90 ALA A O 1
ATOM 666 N N . MET A 1 91 ? -8.306 -9.197 11.295 1.00 97.00 91 MET A N 1
ATOM 667 C CA . MET A 1 91 ? -9.332 -9.035 12.330 1.00 97.00 91 MET A CA 1
ATOM 668 C C . MET A 1 91 ? -10.746 -9.060 11.748 1.00 97.00 91 MET A C 1
ATOM 670 O O . MET A 1 91 ? -11.614 -9.747 12.277 1.00 97.00 91 MET A O 1
ATOM 674 N N . ALA A 1 92 ? -10.988 -8.365 10.632 1.00 95.88 92 ALA A N 1
ATOM 675 C CA . ALA A 1 92 ? -12.288 -8.391 9.966 1.00 95.88 92 ALA A CA 1
ATOM 676 C C . ALA A 1 92 ? -12.669 -9.817 9.546 1.00 95.88 92 ALA A C 1
ATOM 678 O O . ALA A 1 92 ? -13.786 -10.258 9.812 1.00 95.88 92 ALA A O 1
ATOM 679 N N . TYR A 1 93 ? -11.727 -10.550 8.945 1.00 96.19 93 TYR A N 1
ATOM 680 C CA . TYR A 1 93 ? -11.936 -11.939 8.548 1.00 96.19 93 TYR A CA 1
ATOM 681 C C . TYR A 1 93 ? -12.249 -12.848 9.746 1.00 96.19 93 TYR A C 1
ATOM 683 O 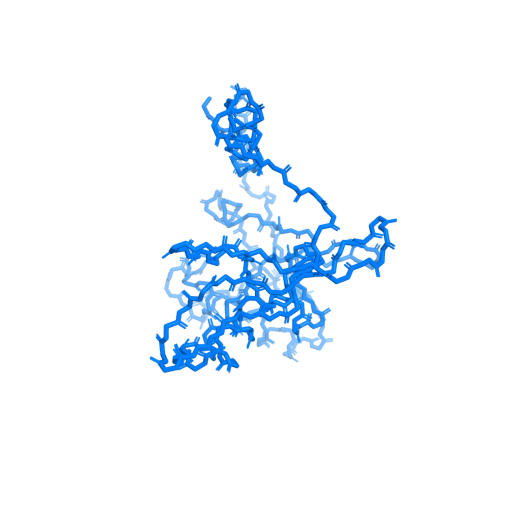O . TYR A 1 93 ? -13.218 -13.606 9.701 1.00 96.19 93 TYR A O 1
ATOM 691 N N . ARG A 1 94 ? -11.486 -12.743 10.846 1.00 95.56 94 ARG A N 1
ATOM 692 C CA . ARG A 1 94 ? -11.761 -13.502 12.081 1.00 95.56 94 ARG A CA 1
ATOM 693 C C . ARG A 1 94 ? -13.103 -13.135 12.714 1.00 95.56 94 ARG A C 1
ATOM 695 O O . ARG A 1 94 ? -13.795 -14.023 13.199 1.00 95.56 94 ARG A O 1
ATOM 702 N N . GLY A 1 95 ? -13.504 -11.867 12.628 1.00 93.69 95 GLY A N 1
ATOM 703 C CA . GLY A 1 95 ? -14.822 -11.372 13.034 1.00 93.69 95 GLY A CA 1
ATOM 704 C C . GLY A 1 95 ? -15.977 -11.777 12.106 1.00 93.69 95 GLY A C 1
ATOM 705 O O . GLY A 1 95 ? -17.094 -11.297 12.287 1.00 93.69 95 GLY A O 1
ATOM 706 N N . GLY A 1 96 ? -15.733 -12.629 11.103 1.00 93.00 96 GLY A N 1
ATOM 707 C CA . GLY A 1 96 ? -16.756 -13.181 10.211 1.00 93.00 96 GLY A CA 1
ATOM 708 C C . GLY A 1 96 ? -17.029 -12.360 8.949 1.00 93.00 96 GLY A C 1
ATOM 709 O O . GLY A 1 96 ? -17.915 -12.717 8.168 1.00 93.00 96 GLY A O 1
ATOM 710 N N . ALA A 1 97 ? -16.284 -11.278 8.705 1.00 94.81 97 ALA A N 1
ATOM 711 C CA . ALA A 1 97 ? -16.406 -10.531 7.461 1.00 94.81 97 ALA A CA 1
ATOM 712 C C . ALA A 1 97 ? -15.838 -11.334 6.282 1.00 94.81 97 ALA A C 1
ATOM 714 O O . ALA A 1 97 ? -14.814 -12.011 6.382 1.00 94.81 97 ALA A O 1
ATOM 715 N N . LYS A 1 98 ? -16.481 -11.207 5.120 1.00 96.00 98 LYS A N 1
ATOM 716 C CA . LYS A 1 98 ? -15.908 -11.698 3.865 1.00 96.00 98 LYS A CA 1
ATOM 717 C C . LYS A 1 98 ? -14.850 -10.713 3.382 1.00 96.00 98 LYS A C 1
ATOM 719 O O . LYS A 1 98 ? -15.097 -9.511 3.340 1.00 96.00 98 LYS A O 1
ATOM 724 N N . VAL A 1 99 ? -13.708 -11.247 2.978 1.00 96.94 99 VAL A N 1
ATOM 725 C CA . VAL A 1 99 ? -12.634 -10.515 2.301 1.00 96.94 99 VAL A CA 1
ATOM 726 C C . VAL A 1 99 ? -12.592 -10.956 0.840 1.00 96.94 99 VAL A C 1
ATOM 728 O O . VAL A 1 99 ? -12.973 -12.083 0.524 1.00 96.94 99 VAL A O 1
ATOM 731 N N . ALA A 1 100 ? -12.175 -10.065 -0.050 1.00 97.69 100 ALA A N 1
ATOM 732 C CA . ALA A 1 100 ? -12.128 -10.309 -1.487 1.00 97.69 100 ALA A CA 1
ATOM 733 C C . ALA A 1 100 ? -10.894 -9.635 -2.089 1.00 97.69 100 ALA A C 1
ATOM 735 O O . ALA A 1 100 ? -10.301 -8.759 -1.455 1.00 97.69 100 ALA A O 1
ATOM 736 N N . ASP A 1 101 ? -10.539 -10.052 -3.303 1.00 97.31 101 ASP A N 1
ATOM 737 C CA . ASP A 1 101 ? -9.525 -9.418 -4.148 1.00 97.31 101 ASP A CA 1
ATOM 738 C C . ASP A 1 101 ? -8.116 -9.348 -3.520 1.00 97.31 101 ASP A C 1
ATOM 740 O O . ASP A 1 101 ? -7.286 -8.521 -3.904 1.00 97.31 101 ASP A O 1
ATOM 744 N N . LEU A 1 102 ? -7.817 -10.230 -2.556 1.00 96.50 102 LEU A N 1
ATOM 745 C CA . LEU A 1 102 ? -6.535 -10.257 -1.839 1.00 96.50 102 LEU A CA 1
ATOM 746 C C . LEU A 1 102 ? -5.358 -10.674 -2.736 1.00 96.50 102 LEU A C 1
ATOM 748 O O . LEU A 1 102 ? -4.204 -10.403 -2.409 1.00 96.50 102 LEU A O 1
ATOM 752 N N . GLU A 1 103 ? -5.635 -11.320 -3.867 1.00 95.44 103 GLU A N 1
ATOM 753 C CA . GLU A 1 103 ? -4.655 -11.659 -4.896 1.00 95.44 103 GLU A CA 1
ATOM 754 C C . GLU A 1 103 ? -4.192 -10.445 -5.720 1.00 95.44 103 GLU A C 1
ATOM 756 O O . GLU A 1 103 ? -3.125 -10.489 -6.340 1.00 95.44 103 GLU A O 1
ATOM 761 N N . PHE A 1 104 ? -4.953 -9.345 -5.724 1.00 96.00 104 PHE A N 1
ATOM 762 C CA . PHE A 1 104 ? -4.661 -8.159 -6.530 1.00 96.00 104 PHE A CA 1
ATOM 763 C C . PHE A 1 104 ? -3.719 -7.195 -5.805 1.00 96.00 104 PHE A C 1
ATOM 765 O O . PHE A 1 104 ? -4.072 -6.075 -5.435 1.00 96.00 104 PHE A O 1
ATOM 772 N N . ILE A 1 105 ? -2.467 -7.622 -5.646 1.00 94.69 105 ILE A N 1
ATOM 773 C CA . ILE A 1 105 ? -1.407 -6.791 -5.071 1.00 94.69 105 ILE A CA 1
ATOM 774 C C . ILE A 1 105 ? -0.697 -5.991 -6.160 1.00 94.69 105 ILE A C 1
ATOM 776 O O . ILE A 1 105 ? -0.150 -6.532 -7.124 1.00 94.69 105 ILE A O 1
ATOM 780 N N . GLN A 1 106 ? -0.663 -4.673 -5.981 1.00 94.50 106 GLN A N 1
ATOM 781 C CA . GLN A 1 106 ? 0.054 -3.783 -6.878 1.00 94.50 106 GLN A CA 1
ATOM 782 C C . GLN A 1 106 ? 1.523 -3.650 -6.467 1.00 94.50 106 GLN A C 1
ATOM 784 O O . GLN A 1 106 ? 1.843 -3.139 -5.396 1.00 94.50 106 GLN A O 1
ATOM 789 N N . PHE A 1 107 ? 2.422 -4.017 -7.376 1.00 93.25 107 PHE A N 1
ATOM 790 C CA . PHE A 1 107 ? 3.843 -3.706 -7.261 1.00 93.25 107 PHE A CA 1
ATOM 791 C C . PHE A 1 107 ? 4.126 -2.400 -7.986 1.00 93.25 107 PHE A C 1
ATOM 793 O O . PHE A 1 107 ? 3.900 -2.288 -9.195 1.00 93.25 107 PHE A O 1
ATOM 800 N N . HIS A 1 108 ? 4.616 -1.399 -7.257 1.00 94.19 108 HIS A N 1
ATOM 801 C CA . HIS A 1 108 ? 5.013 -0.159 -7.901 1.00 94.19 108 HIS A CA 1
ATOM 802 C C . HIS A 1 108 ? 6.262 -0.394 -8.772 1.00 94.19 108 HIS A C 1
ATOM 804 O O . HIS A 1 108 ? 7.248 -0.927 -8.260 1.00 94.19 108 HIS A O 1
ATOM 810 N N . PRO A 1 109 ? 6.274 0.011 -10.058 1.00 93.50 109 PRO A N 1
ATOM 811 C CA . PRO A 1 109 ? 7.358 -0.362 -10.972 1.00 93.50 109 PRO A CA 1
ATOM 812 C C . PRO A 1 109 ? 8.733 0.213 -10.607 1.00 93.50 109 PRO A C 1
ATOM 814 O O . PRO A 1 109 ? 9.758 -0.389 -10.908 1.00 93.50 109 PRO A O 1
ATOM 817 N N . THR A 1 110 ? 8.764 1.395 -9.990 1.00 93.25 110 THR A N 1
ATOM 818 C CA . THR A 1 110 ? 9.986 2.193 -9.797 1.00 93.25 110 THR A CA 1
ATOM 819 C C . THR A 1 110 ? 10.276 2.454 -8.319 1.00 93.25 110 THR A C 1
ATOM 821 O O . THR A 1 110 ? 10.183 3.582 -7.843 1.00 93.25 110 THR A O 1
ATOM 824 N N . ALA A 1 111 ? 10.615 1.402 -7.575 1.00 92.81 111 ALA A N 1
ATOM 825 C CA . ALA A 1 111 ? 11.229 1.533 -6.252 1.00 92.81 111 ALA A CA 1
ATOM 826 C C . ALA A 1 111 ? 12.760 1.621 -6.384 1.00 92.81 111 ALA A C 1
ATOM 828 O O . ALA A 1 111 ? 13.360 0.916 -7.198 1.00 92.81 111 ALA A O 1
ATOM 829 N N . LEU A 1 112 ? 13.398 2.477 -5.586 1.00 92.12 112 LEU A N 1
ATOM 830 C CA . LEU A 1 112 ? 14.843 2.669 -5.610 1.00 92.12 112 LEU A CA 1
ATOM 831 C C . LEU A 1 112 ? 15.566 1.384 -5.188 1.00 92.12 112 LEU A C 1
ATOM 833 O O . LEU A 1 112 ? 15.328 0.820 -4.116 1.00 92.12 112 LEU A O 1
ATOM 837 N N . TYR A 1 113 ? 16.504 0.955 -6.028 1.00 90.56 113 TYR A N 1
ATOM 838 C CA . TYR A 1 113 ? 17.431 -0.120 -5.716 1.00 90.56 113 TYR A CA 1
ATOM 839 C C . TYR A 1 113 ? 18.783 0.465 -5.296 1.00 90.56 113 TYR A C 1
ATOM 841 O O . TYR A 1 113 ? 19.572 0.903 -6.130 1.00 90.56 113 TYR A O 1
ATOM 849 N N . HIS A 1 114 ? 19.051 0.463 -3.992 1.00 86.81 114 HIS A N 1
ATOM 850 C CA . HIS A 1 114 ? 20.358 0.783 -3.423 1.00 86.81 114 HIS A CA 1
ATOM 851 C C . HIS A 1 114 ? 20.600 -0.098 -2.195 1.00 86.81 114 HIS A C 1
ATOM 853 O O . HIS A 1 114 ? 19.685 -0.323 -1.398 1.00 86.81 114 HIS A O 1
ATOM 859 N N . GLN A 1 115 ? 21.808 -0.648 -2.060 1.00 79.62 115 GLN A N 1
ATOM 860 C CA . GLN A 1 115 ? 22.139 -1.510 -0.925 1.00 79.62 115 GLN A CA 1
ATOM 861 C C . GLN A 1 115 ? 22.098 -0.705 0.376 1.00 79.62 115 GLN A C 1
ATOM 863 O O . GLN A 1 115 ? 22.696 0.360 0.464 1.00 79.62 115 GLN A O 1
ATOM 868 N N . GLY A 1 116 ? 21.382 -1.209 1.382 1.00 74.69 116 GLY A N 1
ATOM 869 C CA . GLY A 1 116 ? 21.275 -0.555 2.690 1.00 74.69 116 GLY A CA 1
ATOM 870 C C . GLY A 1 116 ? 20.378 0.687 2.734 1.00 74.69 116 GLY A C 1
ATOM 871 O O . GLY A 1 116 ? 20.260 1.290 3.795 1.00 74.69 116 GLY A O 1
ATOM 872 N N . SER A 1 117 ? 19.722 1.072 1.632 1.00 71.38 117 SER A N 1
ATOM 873 C CA . SER A 1 117 ? 18.722 2.145 1.656 1.00 71.38 117 SER A CA 1
ATOM 874 C C . SER A 1 117 ? 17.302 1.603 1.801 1.00 71.38 117 SER A C 1
ATOM 876 O O . SER A 1 117 ? 16.994 0.540 1.247 1.00 71.38 117 SER A O 1
ATOM 878 N N . PRO A 1 118 ? 16.408 2.356 2.470 1.00 71.38 118 PRO A N 1
ATOM 879 C CA . PRO A 1 118 ? 14.982 2.078 2.404 1.00 71.38 118 PRO A CA 1
ATOM 880 C C . PRO A 1 118 ? 14.518 2.099 0.944 1.00 71.38 118 PRO A C 1
ATOM 882 O O . PRO A 1 118 ? 15.059 2.829 0.106 1.00 71.38 118 PRO A O 1
ATOM 885 N N . LYS A 1 119 ? 13.508 1.282 0.633 1.00 79.00 119 LYS A N 1
ATOM 886 C CA . LYS A 1 119 ? 12.910 1.193 -0.704 1.00 79.00 119 LYS A CA 1
ATOM 887 C C . LYS A 1 119 ? 12.088 2.450 -0.981 1.00 79.00 119 LYS A C 1
ATOM 889 O O . LYS A 1 119 ? 10.869 2.464 -0.851 1.00 79.00 119 LYS A O 1
ATOM 894 N N . PHE A 1 120 ? 12.784 3.524 -1.334 1.00 86.25 120 PHE A N 1
ATOM 895 C CA . PHE A 1 120 ? 12.177 4.802 -1.665 1.00 86.25 120 PHE A CA 1
ATOM 896 C C . PHE A 1 120 ? 11.385 4.698 -2.970 1.00 86.25 120 PHE A C 1
ATOM 898 O O . PHE A 1 120 ? 11.866 4.150 -3.964 1.00 86.25 120 PHE A O 1
ATOM 905 N N . LEU A 1 121 ? 10.168 5.230 -2.974 1.00 90.06 121 LEU A N 1
ATOM 906 C CA . LEU A 1 121 ? 9.306 5.249 -4.145 1.00 90.06 121 LEU A CA 1
ATOM 907 C C . LEU A 1 121 ? 9.733 6.376 -5.093 1.00 90.06 121 LEU A C 1
ATOM 909 O O . LEU A 1 121 ? 9.650 7.545 -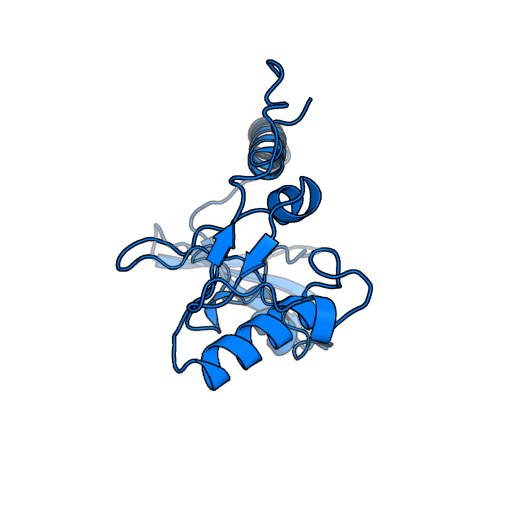4.732 1.00 90.06 121 LEU A O 1
ATOM 913 N N . ILE A 1 122 ? 10.120 6.050 -6.326 1.00 91.31 122 ILE A N 1
ATOM 914 C CA . ILE A 1 122 ? 10.282 7.062 -7.373 1.00 91.31 122 ILE A CA 1
ATOM 915 C C . ILE A 1 122 ? 8.938 7.215 -8.083 1.00 91.31 122 ILE A C 1
ATOM 917 O O . ILE A 1 122 ? 8.466 6.270 -8.723 1.00 91.31 122 ILE A O 1
ATOM 921 N N . SER A 1 123 ? 8.330 8.395 -7.949 1.00 88.75 123 SER A N 1
ATOM 922 C CA . SER A 1 123 ? 6.991 8.706 -8.456 1.00 88.75 123 SER A CA 1
ATOM 923 C C . SER A 1 123 ? 6.838 8.415 -9.951 1.00 88.75 123 SER A C 1
ATOM 925 O O . SER A 1 123 ? 7.730 8.684 -10.759 1.00 88.75 123 SER A O 1
ATOM 927 N N . GLU A 1 124 ? 5.663 7.919 -10.347 1.00 89.44 124 GLU A N 1
ATOM 928 C CA . GLU A 1 124 ? 5.314 7.743 -11.763 1.00 89.44 124 GLU A CA 1
ATOM 929 C C . GLU A 1 124 ? 5.332 9.056 -12.540 1.00 89.44 124 GLU A C 1
ATOM 931 O O . GLU A 1 124 ? 5.528 9.036 -13.755 1.00 89.44 124 GLU A O 1
ATOM 936 N N . ALA A 1 125 ? 5.187 10.190 -11.845 1.00 88.69 125 ALA A N 1
ATOM 937 C CA . ALA A 1 125 ? 5.327 11.512 -12.439 1.00 88.69 125 ALA A CA 1
ATOM 938 C C . ALA A 1 125 ? 6.664 11.656 -13.180 1.00 88.69 125 ALA A C 1
ATOM 940 O O . ALA A 1 125 ? 6.704 12.260 -14.242 1.00 88.69 125 ALA A O 1
ATOM 941 N N . VAL A 1 126 ? 7.736 11.012 -12.704 1.00 91.56 126 VAL A N 1
ATOM 942 C CA . VAL A 1 126 ? 9.045 11.030 -13.374 1.00 91.56 126 VAL A CA 1
ATOM 943 C C . VAL A 1 126 ? 8.979 10.383 -14.766 1.00 91.56 126 VAL A C 1
ATOM 945 O O . VAL A 1 126 ? 9.555 10.912 -15.715 1.00 91.56 126 VAL A O 1
ATOM 948 N N . ARG A 1 127 ? 8.227 9.283 -14.928 1.00 94.00 127 ARG A N 1
ATOM 949 C CA . ARG A 1 127 ? 7.934 8.694 -16.252 1.00 94.00 127 ARG A CA 1
ATOM 950 C C . ARG A 1 127 ? 7.023 9.606 -17.079 1.00 94.00 127 ARG A C 1
ATOM 952 O O . ARG A 1 127 ? 7.264 9.777 -18.268 1.00 94.00 127 ARG A O 1
ATOM 959 N N . GLY A 1 128 ? 6.032 10.233 -16.441 1.00 91.00 128 GLY A N 1
ATOM 960 C CA . GLY A 1 128 ? 5.149 11.241 -17.047 1.00 91.00 128 GLY A CA 1
ATOM 961 C C . GLY A 1 128 ? 5.892 12.433 -17.659 1.00 91.00 128 GLY A C 1
ATOM 962 O O . GLY A 1 128 ? 5.534 12.896 -18.737 1.00 91.00 128 GLY A O 1
ATOM 963 N N . GLU A 1 129 ? 6.969 12.872 -17.010 1.00 91.56 129 GLU A N 1
ATOM 964 C CA . GLU A 1 129 ? 7.842 13.960 -17.468 1.00 91.56 129 GLU A CA 1
ATOM 965 C C . GLU A 1 129 ? 8.878 13.512 -18.521 1.00 91.56 129 GLU A C 1
ATOM 967 O O . GLU A 1 129 ? 9.682 14.317 -18.993 1.00 91.56 129 GLU A O 1
ATOM 972 N N . GLY A 1 130 ? 8.852 12.238 -18.931 1.00 92.50 130 GLY A N 1
ATOM 973 C CA . GLY A 1 130 ? 9.653 11.713 -20.038 1.00 92.50 130 GLY A CA 1
ATOM 974 C C . GLY A 1 130 ? 10.890 10.911 -19.634 1.00 92.50 130 GLY A C 1
ATOM 975 O O . GLY A 1 130 ? 11.772 10.716 -20.474 1.00 92.50 130 GLY A O 1
ATOM 976 N N . ALA A 1 131 ? 10.989 10.445 -18.384 1.00 95.94 131 ALA A N 1
ATOM 977 C CA . ALA A 1 131 ? 12.012 9.462 -18.032 1.00 95.94 131 ALA A CA 1
ATOM 978 C C . ALA A 1 131 ? 11.759 8.128 -18.740 1.00 95.94 131 ALA A C 1
ATOM 980 O O . ALA A 1 131 ? 10.617 7.690 -18.871 1.00 95.94 131 ALA A O 1
ATOM 981 N N . ILE A 1 132 ? 12.842 7.468 -19.146 1.00 97.19 132 ILE A N 1
ATOM 982 C CA . ILE A 1 132 ? 12.811 6.246 -19.955 1.00 97.19 132 ILE A CA 1
ATOM 983 C C . ILE A 1 132 ? 13.301 5.067 -19.121 1.00 97.19 132 ILE A C 1
ATOM 985 O O . ILE A 1 132 ? 14.302 5.173 -18.409 1.00 97.19 132 ILE A O 1
ATOM 989 N N . LEU A 1 133 ? 12.626 3.924 -19.231 1.00 98.00 133 LEU A N 1
ATOM 990 C CA . LEU A 1 133 ? 13.095 2.686 -18.616 1.00 98.00 133 LEU A CA 1
ATOM 991 C C . LEU A 1 133 ? 14.111 1.998 -19.526 1.00 98.00 133 LEU A C 1
ATOM 993 O O . LEU A 1 133 ? 13.819 1.686 -20.684 1.00 98.00 133 LEU A O 1
ATOM 997 N N . LYS A 1 134 ? 15.297 1.728 -18.983 1.00 98.25 134 LYS A N 1
ATOM 998 C CA . LYS A 1 134 ? 16.393 1.072 -19.696 1.00 98.25 134 LYS A CA 1
ATOM 999 C C . LYS A 1 134 ? 16.887 -0.153 -18.951 1.00 98.25 134 LYS A C 1
ATOM 1001 O O . LYS A 1 134 ? 16.956 -0.157 -17.725 1.00 98.25 134 LYS A O 1
ATOM 1006 N N . ASN A 1 135 ? 17.253 -1.200 -19.677 1.00 97.38 135 ASN A N 1
ATOM 1007 C CA . ASN A 1 135 ? 17.892 -2.361 -19.067 1.00 97.38 135 ASN A CA 1
ATOM 1008 C C . ASN A 1 135 ? 19.371 -2.067 -18.740 1.00 97.38 135 ASN A C 1
ATOM 1010 O O . ASN A 1 135 ? 19.899 -0.997 -19.043 1.00 97.38 135 ASN A O 1
ATOM 1014 N N . VAL A 1 136 ? 20.073 -3.035 -18.145 1.00 97.00 136 VAL A N 1
ATOM 1015 C CA . VAL A 1 136 ? 21.493 -2.870 -17.777 1.00 97.00 136 VAL A CA 1
ATOM 1016 C C . VAL A 1 136 ? 22.461 -2.767 -18.965 1.00 97.00 136 VAL A C 1
ATOM 1018 O O . VAL A 1 136 ? 23.653 -2.556 -18.762 1.00 97.00 136 VAL A O 1
ATOM 1021 N N . LYS A 1 137 ? 21.965 -2.935 -20.194 1.00 96.38 137 LYS A N 1
ATOM 1022 C CA . LYS A 1 137 ? 22.706 -2.733 -21.446 1.00 96.38 137 LYS A CA 1
ATOM 1023 C C . LYS A 1 137 ? 22.429 -1.359 -22.074 1.00 96.38 137 LYS A C 1
ATOM 1025 O O . LYS A 1 137 ? 22.827 -1.136 -23.209 1.00 96.38 137 LYS A O 1
ATOM 1030 N N . ASP A 1 138 ? 21.757 -0.462 -21.346 1.00 96.50 138 ASP A N 1
ATOM 1031 C CA . ASP A 1 138 ? 21.330 0.874 -21.796 1.00 96.50 138 ASP A CA 1
ATOM 1032 C C . ASP A 1 138 ? 20.244 0.862 -22.896 1.00 96.50 138 ASP A C 1
ATOM 1034 O O . ASP A 1 138 ? 19.983 1.869 -23.553 1.00 96.50 138 ASP A O 1
ATOM 1038 N N . GLU A 1 139 ? 19.545 -0.264 -23.077 1.00 97.12 139 GLU A N 1
ATOM 1039 C CA . GLU A 1 139 ? 18.496 -0.406 -24.091 1.00 97.12 139 GLU A CA 1
ATOM 1040 C C . GLU A 1 139 ? 17.122 -0.048 -23.507 1.00 97.12 139 GLU A C 1
ATOM 1042 O O . GLU A 1 139 ? 16.703 -0.600 -22.483 1.00 97.12 139 GLU A O 1
ATOM 1047 N N . SER A 1 140 ? 16.379 0.833 -24.184 1.00 97.50 140 SER A N 1
ATOM 1048 C CA . SER A 1 140 ? 14.966 1.078 -23.876 1.00 97.50 140 SER A CA 1
ATOM 1049 C C . SER A 1 140 ? 14.127 -0.127 -24.291 1.00 97.50 140 SER A C 1
ATOM 1051 O O . SER A 1 140 ? 14.147 -0.514 -25.459 1.00 97.50 140 SER A O 1
ATOM 1053 N N . PHE A 1 141 ? 13.367 -0.709 -23.366 1.00 98.06 141 PHE A N 1
ATOM 1054 C CA . PHE A 1 141 ? 12.701 -1.995 -23.614 1.00 98.06 141 PHE A CA 1
ATOM 1055 C C . PHE A 1 141 ? 11.174 -1.914 -23.690 1.00 98.06 141 PHE A C 1
ATOM 1057 O O . PHE A 1 141 ? 10.558 -2.780 -24.312 1.00 98.06 141 PHE A O 1
ATOM 1064 N N . MET A 1 142 ? 10.546 -0.891 -23.101 1.00 98.25 142 MET A N 1
ATOM 1065 C CA . MET A 1 142 ? 9.086 -0.833 -22.934 1.00 98.25 142 MET A CA 1
ATOM 1066 C C . MET A 1 142 ? 8.296 -0.841 -24.252 1.00 98.25 142 MET A C 1
ATOM 1068 O O . MET A 1 142 ? 7.179 -1.356 -24.281 1.00 98.25 142 MET A O 1
ATOM 1072 N N . GLN A 1 143 ? 8.893 -0.373 -25.354 1.00 97.56 143 GLN A N 1
ATOM 1073 C CA . GLN A 1 143 ? 8.275 -0.385 -26.689 1.00 97.56 143 GLN A CA 1
ATOM 1074 C C . GLN A 1 143 ? 7.911 -1.802 -27.158 1.00 97.56 143 GLN A C 1
ATOM 1076 O O . GLN A 1 143 ? 6.963 -1.978 -27.914 1.00 97.56 143 GLN A O 1
ATOM 1081 N N . SER A 1 144 ? 8.639 -2.817 -26.683 1.00 97.12 144 SER A N 1
ATOM 1082 C CA . SER A 1 144 ? 8.369 -4.223 -27.004 1.00 97.12 144 SER A CA 1
ATOM 1083 C C . SER A 1 144 ? 7.248 -4.856 -26.169 1.00 97.12 144 SER A C 1
ATOM 1085 O O . SER A 1 144 ? 6.807 -5.955 -26.491 1.00 97.12 144 SER A O 1
ATOM 1087 N N . TYR A 1 145 ? 6.777 -4.179 -25.114 1.00 97.69 145 TYR A N 1
ATOM 1088 C CA . TYR A 1 145 ? 5.759 -4.705 -24.195 1.00 97.69 145 TYR A CA 1
ATOM 1089 C C . TYR A 1 145 ? 4.408 -4.014 -24.342 1.00 97.69 145 TYR A C 1
ATOM 1091 O O . TYR A 1 145 ? 3.377 -4.653 -24.140 1.00 97.69 145 TYR A O 1
ATOM 1099 N N . HIS A 1 146 ? 4.388 -2.712 -24.638 1.00 98.25 146 HIS A N 1
ATOM 1100 C CA . HIS A 1 146 ? 3.142 -1.955 -24.699 1.00 98.25 146 HIS A CA 1
ATOM 1101 C C . HIS A 1 146 ? 3.266 -0.694 -25.559 1.00 98.25 146 HIS A C 1
ATOM 1103 O O . HIS A 1 146 ? 4.280 -0.001 -25.517 1.00 98.25 146 HIS A O 1
ATOM 1109 N N . SER A 1 147 ? 2.195 -0.341 -26.274 1.00 97.44 147 SER A N 1
ATOM 1110 C CA . SER A 1 147 ? 2.145 0.839 -27.152 1.00 97.44 147 SER A CA 1
ATOM 1111 C C . SER A 1 147 ? 2.282 2.171 -26.405 1.00 97.44 147 SER A C 1
ATOM 1113 O O . SER A 1 147 ? 2.836 3.119 -26.947 1.00 97.44 147 SER A O 1
ATOM 1115 N N . LEU A 1 148 ? 1.810 2.236 -25.154 1.00 97.19 148 LEU A N 1
ATOM 1116 C CA . LEU A 1 148 ? 1.978 3.401 -24.265 1.00 97.19 148 LEU A CA 1
ATOM 1117 C C . LEU A 1 148 ? 3.369 3.499 -23.618 1.00 97.19 148 LEU A C 1
ATOM 1119 O O . LEU A 1 148 ? 3.634 4.461 -22.901 1.00 97.19 148 LEU A O 1
ATOM 1123 N N . VAL A 1 149 ? 4.247 2.522 -23.858 1.00 97.31 149 VAL A N 1
ATOM 1124 C CA . VAL A 1 149 ? 5.644 2.531 -23.405 1.00 97.31 149 VAL A CA 1
ATOM 1125 C C . VAL A 1 149 ? 5.741 2.801 -21.890 1.00 97.31 149 VAL A C 1
ATOM 1127 O O . VAL A 1 149 ? 5.098 2.089 -21.117 1.00 97.31 149 VAL A O 1
ATOM 1130 N N . GLU A 1 150 ? 6.492 3.807 -21.427 1.00 96.94 150 GLU A N 1
ATOM 1131 C CA . GLU A 1 150 ? 6.630 4.137 -20.003 1.00 96.94 150 GLU A CA 1
ATOM 1132 C C . GLU A 1 150 ? 5.327 4.578 -19.330 1.00 96.94 150 GLU A C 1
ATOM 1134 O O . GLU A 1 150 ? 5.270 4.569 -18.106 1.00 96.94 150 GLU A O 1
ATOM 1139 N N . LEU A 1 151 ? 4.279 4.929 -20.079 1.00 96.31 151 LEU A N 1
ATOM 1140 C CA . LEU A 1 151 ? 2.967 5.309 -19.541 1.00 96.31 151 LEU A CA 1
ATOM 1141 C C . LEU A 1 151 ? 1.969 4.142 -19.513 1.00 96.31 151 LEU A C 1
ATOM 1143 O O . LEU A 1 151 ? 0.782 4.344 -19.260 1.00 96.31 151 LEU A O 1
ATOM 1147 N N . ALA A 1 152 ? 2.426 2.917 -19.784 1.00 97.56 152 ALA A N 1
ATOM 1148 C CA . ALA A 1 152 ? 1.598 1.729 -19.635 1.00 97.56 152 ALA A CA 1
ATOM 1149 C C . ALA A 1 152 ? 1.129 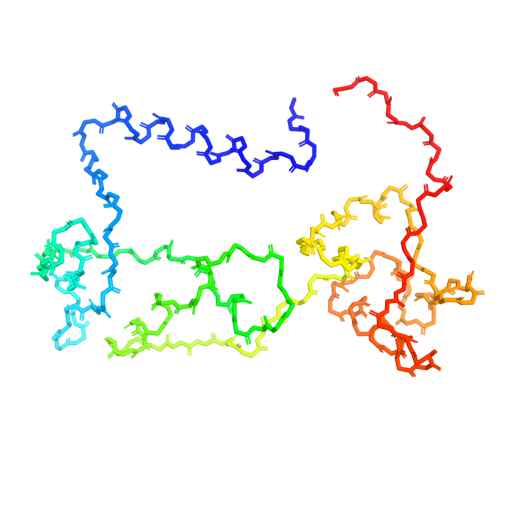1.532 -18.172 1.00 97.56 152 ALA A C 1
ATOM 1151 O O . ALA A 1 152 ? 1.791 2.000 -17.237 1.00 97.56 152 ALA A O 1
ATOM 1152 N N . PRO A 1 153 ? 0.012 0.808 -17.957 1.00 96.88 153 PRO A N 1
ATOM 1153 C CA . PRO A 1 153 ? -0.446 0.401 -16.631 1.00 96.88 153 PRO A CA 1
ATOM 1154 C C . PRO A 1 153 ? 0.657 -0.222 -15.766 1.00 96.88 153 PRO A C 1
ATOM 1156 O O . PRO A 1 153 ? 1.528 -0.945 -16.260 1.00 96.88 153 PRO A O 1
ATOM 1159 N N . ARG A 1 154 ? 0.603 0.044 -14.455 1.00 96.25 154 ARG A N 1
ATOM 1160 C CA . ARG A 1 154 ? 1.624 -0.364 -13.470 1.00 96.25 154 ARG A CA 1
ATOM 1161 C C . ARG A 1 154 ? 1.980 -1.841 -13.555 1.00 96.25 154 ARG A C 1
ATOM 1163 O O . ARG A 1 154 ? 3.154 -2.194 -13.531 1.00 96.25 154 ARG A O 1
ATOM 1170 N N . ASP A 1 155 ? 0.975 -2.694 -13.671 1.00 96.75 155 ASP A N 1
ATOM 1171 C CA . ASP A 1 155 ? 1.141 -4.141 -13.718 1.00 96.75 155 ASP A CA 1
ATOM 1172 C C . ASP A 1 155 ? 1.893 -4.592 -14.986 1.00 96.75 155 ASP A C 1
ATOM 1174 O O . ASP A 1 155 ? 2.748 -5.476 -14.915 1.00 96.75 155 ASP A O 1
ATOM 1178 N N . ILE A 1 156 ? 1.654 -3.940 -16.129 1.00 97.75 156 ILE A N 1
ATOM 1179 C CA . ILE A 1 156 ? 2.390 -4.184 -17.377 1.00 97.75 156 ILE A CA 1
ATOM 1180 C C . ILE A 1 156 ? 3.852 -3.756 -17.230 1.00 97.75 156 ILE A C 1
ATOM 1182 O O . ILE A 1 156 ? 4.751 -4.537 -17.545 1.00 97.75 156 ILE A O 1
ATOM 1186 N N . VAL A 1 157 ? 4.099 -2.548 -16.716 1.00 97.94 157 VAL A N 1
ATOM 1187 C CA . VAL A 1 157 ? 5.463 -2.027 -16.529 1.00 97.94 157 VAL A CA 1
ATOM 1188 C C . VAL A 1 157 ? 6.247 -2.900 -15.541 1.00 97.94 157 VAL A C 1
ATOM 1190 O O . VAL A 1 157 ? 7.374 -3.294 -15.831 1.00 97.94 157 VAL A O 1
ATOM 1193 N N . ALA A 1 158 ? 5.650 -3.274 -14.406 1.00 96.94 158 ALA A N 1
ATOM 1194 C CA . ALA A 1 158 ? 6.287 -4.132 -13.407 1.00 96.94 158 ALA A CA 1
ATOM 1195 C C . ALA A 1 158 ? 6.636 -5.527 -13.965 1.00 96.94 158 ALA A C 1
ATOM 1197 O O . ALA A 1 158 ? 7.731 -6.045 -13.714 1.00 96.94 158 ALA A O 1
ATOM 1198 N N . ARG A 1 159 ? 5.751 -6.125 -14.779 1.00 97.81 159 ARG A N 1
ATOM 1199 C CA . ARG A 1 159 ? 6.041 -7.392 -15.474 1.00 97.81 159 ARG A CA 1
ATOM 1200 C C . ARG A 1 159 ? 7.160 -7.242 -16.505 1.00 97.81 159 ARG A C 1
ATOM 1202 O O . ARG A 1 159 ? 8.026 -8.112 -16.565 1.00 97.81 159 ARG A O 1
ATOM 1209 N N . ALA A 1 160 ? 7.188 -6.146 -17.265 1.00 98.25 160 ALA A N 1
ATOM 1210 C CA . ALA A 1 160 ? 8.253 -5.869 -18.229 1.00 98.25 160 ALA A CA 1
ATOM 1211 C C . ALA A 1 160 ? 9.625 -5.713 -17.549 1.00 98.25 160 ALA A C 1
ATOM 1213 O O . ALA A 1 160 ? 10.604 -6.312 -17.992 1.00 98.25 160 ALA A O 1
ATOM 1214 N N . ILE A 1 161 ? 9.686 -4.984 -16.429 1.00 97.81 161 ILE A N 1
ATOM 1215 C CA . ILE A 1 161 ? 10.899 -4.845 -15.608 1.00 97.81 161 ILE A CA 1
ATOM 1216 C C . ILE A 1 161 ? 11.368 -6.216 -15.107 1.00 97.81 161 ILE A C 1
ATOM 1218 O O . ILE A 1 161 ? 12.535 -6.567 -15.273 1.00 97.81 161 ILE A O 1
ATOM 1222 N N . THR A 1 162 ? 10.451 -7.022 -14.568 1.00 97.06 162 THR A N 1
ATOM 1223 C CA . THR A 1 162 ? 10.758 -8.371 -14.066 1.00 97.06 162 THR A CA 1
ATOM 1224 C C . THR A 1 162 ? 11.303 -9.281 -15.170 1.00 97.06 162 THR A C 1
ATOM 1226 O O . THR A 1 162 ? 12.252 -10.035 -14.953 1.00 97.06 162 THR A O 1
ATOM 1229 N N . ASP A 1 163 ? 10.731 -9.219 -16.372 1.00 98.12 163 ASP A N 1
ATOM 1230 C CA . ASP A 1 163 ? 11.216 -9.980 -17.524 1.00 98.12 163 ASP A CA 1
ATOM 1231 C C . ASP A 1 163 ? 12.627 -9.534 -17.953 1.00 98.12 163 ASP A C 1
ATOM 1233 O O . ASP A 1 163 ? 13.499 -10.373 -18.186 1.00 98.12 163 ASP A O 1
ATOM 1237 N N . GLN A 1 164 ? 12.907 -8.227 -17.967 1.00 98.19 164 GLN A N 1
ATOM 1238 C CA . GLN A 1 164 ? 14.250 -7.705 -18.254 1.00 98.19 164 GLN A CA 1
ATOM 1239 C C . GLN A 1 164 ? 15.282 -8.089 -17.189 1.00 98.19 164 GLN A C 1
ATOM 1241 O O . GLN A 1 164 ? 16.403 -8.474 -17.532 1.00 98.19 164 GLN A O 1
ATOM 1246 N N . MET A 1 165 ? 14.907 -8.053 -15.910 1.00 96.94 165 MET A N 1
ATOM 1247 C CA . MET A 1 165 ? 15.734 -8.533 -14.798 1.00 96.94 165 MET A CA 1
ATOM 1248 C C . MET A 1 165 ? 16.131 -10.001 -15.003 1.00 96.94 165 MET A C 1
ATOM 1250 O O . MET A 1 165 ? 17.313 -10.346 -14.937 1.00 96.94 165 MET A O 1
ATOM 1254 N N . LYS A 1 166 ? 15.171 -10.860 -15.377 1.00 97.69 166 LYS A N 1
ATOM 1255 C CA . LYS A 1 166 ? 15.426 -12.277 -15.695 1.00 97.69 166 LYS A CA 1
ATOM 1256 C C . LYS A 1 166 ? 16.342 -12.447 -16.909 1.00 97.69 166 LYS A C 1
ATOM 1258 O O . LYS A 1 166 ? 17.318 -13.191 -16.834 1.00 97.69 166 LYS A O 1
ATOM 1263 N N . LYS A 1 167 ? 16.068 -11.741 -18.012 1.00 97.50 167 LYS A N 1
ATOM 1264 C CA . LYS A 1 167 ? 16.862 -11.807 -19.257 1.00 97.50 167 LYS A CA 1
ATOM 1265 C C . LYS A 1 167 ? 18.309 -11.361 -19.063 1.00 97.50 167 LYS A C 1
ATOM 1267 O O . LYS A 1 167 ? 19.216 -11.917 -19.677 1.00 97.50 167 LYS A O 1
ATOM 1272 N N . THR A 1 16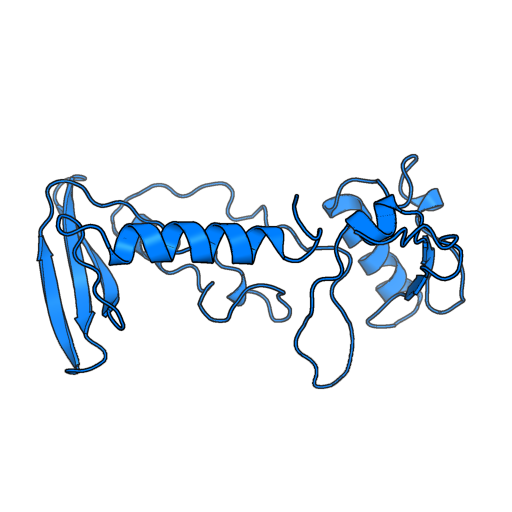8 ? 18.528 -10.361 -18.216 1.00 96.81 168 THR A N 1
ATOM 1273 C CA . THR A 1 168 ? 19.857 -9.790 -17.961 1.00 96.81 168 THR A CA 1
ATOM 1274 C C . THR A 1 168 ? 20.557 -10.387 -16.741 1.00 96.81 168 THR A C 1
ATOM 1276 O O . THR A 1 168 ? 21.746 -10.133 -16.555 1.00 96.81 168 THR A O 1
ATOM 1279 N N . LYS A 1 169 ? 19.854 -11.216 -15.953 1.00 96.75 169 LYS A N 1
ATOM 1280 C CA . LYS A 1 169 ? 20.315 -11.789 -14.679 1.00 96.75 169 LYS A CA 1
ATOM 1281 C C . LYS A 1 169 ? 20.767 -10.705 -13.695 1.00 96.75 169 LYS A C 1
ATOM 1283 O O . LYS A 1 169 ? 21.851 -10.786 -13.118 1.00 96.75 169 LYS A O 1
ATOM 1288 N N . ARG A 1 170 ? 19.952 -9.659 -13.554 1.00 95.50 170 ARG A N 1
ATOM 1289 C CA . ARG A 1 170 ? 20.183 -8.523 -12.652 1.00 95.50 170 ARG A CA 1
ATOM 1290 C C . ARG A 1 170 ? 18.925 -8.211 -11.861 1.00 95.50 170 ARG A C 1
ATOM 1292 O O . ARG A 1 170 ? 17.825 -8.416 -12.355 1.00 95.50 170 ARG A O 1
ATOM 1299 N N . ASP A 1 171 ? 19.109 -7.642 -10.676 1.00 93.06 171 ASP A N 1
ATOM 1300 C CA . ASP A 1 171 ? 18.012 -7.353 -9.744 1.00 93.06 171 ASP A CA 1
ATOM 1301 C C . ASP A 1 171 ? 17.399 -5.954 -9.924 1.00 93.06 171 ASP A C 1
ATOM 1303 O O . ASP A 1 171 ? 16.584 -5.515 -9.115 1.00 93.06 171 ASP A O 1
ATOM 1307 N N . TYR A 1 172 ? 17.804 -5.230 -10.968 1.00 95.12 172 TYR A N 1
ATOM 1308 C CA . TYR A 1 172 ? 17.354 -3.870 -11.228 1.00 95.12 172 TYR A CA 1
ATOM 1309 C C . TYR A 1 172 ? 17.406 -3.523 -12.718 1.00 95.12 172 TYR A C 1
ATOM 1311 O O . TYR A 1 172 ? 18.052 -4.191 -13.530 1.00 95.12 172 TYR A O 1
ATOM 1319 N N . VAL A 1 173 ? 16.740 -2.421 -13.043 1.00 97.50 173 VAL A N 1
ATOM 1320 C CA . VAL A 1 173 ? 16.821 -1.693 -14.313 1.00 97.50 173 VAL A CA 1
ATOM 1321 C C . VAL A 1 173 ? 17.090 -0.218 -14.008 1.00 97.50 173 VAL A C 1
ATOM 1323 O O . VAL A 1 173 ? 17.061 0.193 -12.846 1.00 97.50 173 VAL A O 1
ATOM 1326 N N . TYR A 1 174 ? 17.335 0.589 -15.033 1.00 97.62 174 TYR A N 1
ATOM 1327 C CA . TYR A 1 174 ? 17.513 2.028 -14.889 1.00 97.62 174 TYR A CA 1
ATOM 1328 C C . TYR A 1 174 ? 16.231 2.785 -15.238 1.00 97.62 174 TYR A C 1
ATOM 1330 O O . TYR A 1 174 ? 15.527 2.442 -16.189 1.00 97.62 174 TYR A O 1
ATOM 1338 N N . LEU A 1 175 ? 15.967 3.853 -14.487 1.00 97.38 175 LEU A N 1
ATOM 1339 C CA . LEU A 1 175 ? 15.043 4.916 -14.866 1.00 97.38 175 LEU A CA 1
ATOM 1340 C C . LEU A 1 175 ? 15.883 6.145 -15.225 1.00 97.38 175 LEU A C 1
ATOM 1342 O O . LEU A 1 175 ? 16.474 6.775 -14.351 1.00 97.38 175 LEU A O 1
ATOM 1346 N N . ASP A 1 176 ? 15.974 6.450 -16.514 1.00 96.00 176 ASP A N 1
ATOM 1347 C CA . ASP A 1 176 ? 16.822 7.513 -17.044 1.00 96.00 176 ASP A CA 1
ATOM 1348 C C . ASP A 1 176 ? 16.011 8.796 -17.259 1.00 96.00 176 ASP A C 1
ATOM 1350 O O . ASP A 1 176 ? 15.216 8.901 -18.195 1.00 96.00 176 ASP A O 1
ATOM 1354 N N . ALA A 1 177 ? 16.234 9.781 -16.388 1.00 94.38 177 ALA A N 1
ATOM 1355 C CA . ALA A 1 177 ? 15.619 11.105 -16.443 1.00 94.38 177 ALA A CA 1
ATOM 1356 C C . ALA A 1 177 ? 16.516 12.175 -17.105 1.00 94.38 177 ALA A C 1
ATOM 1358 O O . ALA A 1 177 ? 16.150 13.348 -17.137 1.00 94.38 177 ALA A O 1
ATOM 1359 N N . THR A 1 178 ? 17.685 11.817 -17.651 1.00 92.06 178 THR A N 1
ATOM 1360 C CA . THR A 1 178 ? 18.671 12.793 -18.169 1.00 92.06 178 THR A CA 1
ATOM 1361 C C . THR A 1 178 ? 18.155 13.629 -19.343 1.00 92.06 178 THR A C 1
ATOM 1363 O O . THR A 1 178 ? 18.621 14.744 -19.570 1.00 92.06 178 THR A O 1
ATOM 1366 N N . LYS A 1 179 ? 17.172 13.110 -20.090 1.00 86.44 179 LYS A N 1
ATOM 1367 C CA . LYS A 1 179 ? 16.549 13.792 -21.236 1.00 86.44 179 LYS A CA 1
ATOM 1368 C C . LYS A 1 179 ? 15.398 14.719 -20.851 1.00 86.44 179 LYS A C 1
ATOM 1370 O O . LYS A 1 179 ? 14.913 15.452 -21.717 1.00 86.44 179 LYS A O 1
ATOM 1375 N N . ILE A 1 180 ? 14.973 14.711 -19.586 1.00 87.50 180 ILE A N 1
ATOM 1376 C CA . ILE A 1 180 ? 13.957 15.637 -19.091 1.00 87.50 180 ILE A CA 1
ATOM 1377 C C . ILE A 1 180 ? 14.580 17.034 -19.101 1.00 87.50 180 ILE A C 1
ATOM 1379 O O . ILE A 1 180 ? 15.407 17.390 -18.262 1.00 87.50 180 ILE A O 1
ATOM 1383 N N . LYS A 1 181 ? 14.223 17.830 -20.113 1.00 77.81 181 LYS A N 1
ATOM 1384 C CA . LYS A 1 181 ? 14.700 19.210 -20.237 1.00 77.81 181 LYS A CA 1
ATOM 1385 C C . LYS A 1 181 ? 14.194 19.997 -19.034 1.00 77.81 181 LYS A C 1
ATOM 1387 O O . LYS A 1 181 ? 12.998 19.973 -18.761 1.00 77.81 181 LYS A O 1
ATOM 1392 N N . TYR A 1 182 ? 15.096 20.711 -18.357 1.00 62.16 182 TYR A N 1
ATOM 1393 C CA . TYR A 1 182 ? 14.807 21.544 -17.187 1.00 62.16 182 TYR A CA 1
ATOM 1394 C C . TYR A 1 182 ? 13.547 22.407 -17.385 1.00 62.16 182 TYR A C 1
ATOM 1396 O O . TYR A 1 182 ? 13.589 23.508 -17.930 1.00 62.16 182 TYR A O 1
ATOM 1404 N N . LYS A 1 183 ? 12.420 21.909 -16.878 1.00 52.44 183 LYS A N 1
ATOM 1405 C CA . LYS A 1 183 ? 11.243 22.688 -16.496 1.00 52.44 183 LYS A CA 1
ATOM 1406 C C . LYS A 1 183 ? 10.994 22.549 -14.994 1.00 52.44 183 LYS A C 1
ATOM 1408 O O . LYS A 1 183 ? 9.858 22.583 -14.545 1.00 52.44 183 LYS A O 1
ATOM 1413 N N . PHE A 1 184 ? 12.051 22.519 -14.182 1.00 52.28 184 PHE A N 1
ATOM 1414 C CA . PHE A 1 184 ? 11.925 23.010 -12.807 1.00 52.28 184 PHE A CA 1
ATOM 1415 C C . PHE A 1 184 ? 11.848 24.542 -12.853 1.00 52.28 184 PHE A C 1
ATOM 1417 O O . PHE A 1 184 ? 12.757 25.257 -12.439 1.00 52.28 184 PHE A O 1
ATOM 1424 N N . SER A 1 185 ? 10.769 25.077 -13.435 1.00 40.62 185 SER A N 1
ATOM 1425 C CA . SER A 1 185 ? 10.409 26.467 -13.192 1.00 40.62 185 SER A CA 1
ATOM 1426 C C . SER A 1 185 ? 10.029 26.553 -11.723 1.00 40.62 185 SER A C 1
ATOM 1428 O O . SER A 1 185 ? 9.094 25.864 -11.319 1.00 40.62 185 SER A O 1
ATOM 1430 N N . LYS A 1 186 ? 10.768 27.366 -10.960 1.00 37.78 186 LYS A N 1
ATOM 1431 C CA . LYS A 1 186 ? 10.432 27.854 -9.614 1.00 37.78 186 LYS A CA 1
ATOM 1432 C C . LYS A 1 186 ? 8.946 27.643 -9.274 1.00 37.78 186 LYS A C 1
ATOM 1434 O O . LYS A 1 186 ? 8.100 28.395 -9.759 1.00 37.78 186 LYS A O 1
ATOM 1439 N N . ARG A 1 187 ? 8.642 26.622 -8.477 1.00 36.97 187 ARG A N 1
ATOM 1440 C CA . ARG A 1 187 ? 7.348 26.413 -7.823 1.00 36.97 187 ARG A CA 1
ATOM 1441 C C . ARG A 1 187 ? 7.596 25.889 -6.420 1.00 36.97 187 ARG A C 1
ATOM 1443 O O . ARG A 1 187 ? 8.420 24.962 -6.284 1.00 36.97 187 ARG A O 1
#

InterPro domains:
  IPR003953 FAD-dependent oxidoreductase 2, FAD-binding domain [PF00890] (6-180)
  IPR005288 L-aspartate oxidase [PTHR42716] (4-182)
  IPR027477 Succinate dehydrogenase/fumarate reductase flavoprotein, catalytic domain superfamily [G3DSA:3.90.700.10] (114-187)
  IPR027477 Succinate dehydrogenase/fumarate reductase flavoprotein, catalytic domain superfamily [SSF56425] (102-182)
  IPR036188 FAD/NAD(P)-binding domain superfamily [G3DSA:3.50.50.60] (3-113)
  IPR036188 FAD/NAD(P)-binding domain superfamily [SSF51905] (15-123)

Radius of gyration: 21.76 Å; chains: 1; bounding box: 47×41×58 Å